Protein AF-A0A4Q7YQS6-F1 (afdb_monomer_lite)

Foldseek 3Di:
DDDDDDDDDDDDPPPPPDPPDDQFKKKKWKDLPPKIKIFIGRQWHQFPDFDWQFKTKHFQTFMQIRNRTDGWIKIATAVVHQGDIWTFRDDRVPPDPGTQFDWGWHRQWDDTNRTTGGDADKTWTQGPDDHVDRGTIIMGIGTPDPDVVVVVVVVVVVVVVVVVVVVVVVVPPDDDDDDDDDDDDDDD

pLDDT: mean 81.26, std 19.62, range [34.5, 98.62]

Organism: NCBI:txid388466

Secondary structure (DSSP, 8-state):
--------------------PPPPEEEEEEESSS-EEEEEEESS---SEEETTTEEEEEEEEEEETTEEEEEEEEEE-GGGT-SEEEESS-TT--STTEEEEEE-S--EES-TTS-EE--EEEEEEE-S--SS-S-EEEEEEPPP--THHHHHHHHHHHHHHHHHHHHHHTT----------------

Structure (mmCIF, N/CA/C/O backbone):
data_AF-A0A4Q7YQS6-F1
#
_entry.id   AF-A0A4Q7YQS6-F1
#
loop_
_atom_site.group_PDB
_atom_site.id
_atom_site.type_symbol
_atom_site.label_atom_id
_atom_site.label_alt_id
_atom_site.label_comp_id
_atom_site.label_asym_id
_atom_site.label_entity_id
_atom_site.label_seq_id
_atom_site.pdbx_PDB_ins_code
_atom_site.Cartn_x
_atom_site.Cartn_y
_atom_site.Cartn_z
_atom_site.occupancy
_atom_site.B_iso_or_equiv
_atom_site.auth_seq_id
_atom_site.auth_comp_id
_atom_site.auth_asym_id
_atom_site.auth_atom_id
_atom_site.pdbx_PDB_model_num
ATOM 1 N N . MET A 1 1 ? -67.157 1.589 48.092 1.00 38.84 1 MET A N 1
ATOM 2 C CA . MET A 1 1 ? -66.702 1.923 46.722 1.00 38.84 1 MET A CA 1
ATOM 3 C C . MET A 1 1 ? -65.201 2.171 46.768 1.00 38.84 1 MET A C 1
ATOM 5 O O . MET A 1 1 ? -64.785 3.095 47.449 1.00 38.84 1 MET A O 1
ATOM 9 N N . LYS A 1 2 ? -64.385 1.288 46.173 1.00 34.50 2 LYS A N 1
ATOM 10 C CA . LYS A 1 2 ? -62.912 1.375 46.203 1.00 34.50 2 LYS A CA 1
ATOM 11 C C . LYS A 1 2 ? -62.399 2.097 44.951 1.00 34.50 2 LYS A C 1
ATOM 13 O O . LYS A 1 2 ? -62.707 1.684 43.837 1.00 34.50 2 LYS A O 1
ATOM 18 N N . LEU A 1 3 ? -61.637 3.163 45.183 1.00 37.66 3 LEU A N 1
ATOM 19 C CA . LEU A 1 3 ? -60.962 4.024 44.212 1.00 37.66 3 LEU A CA 1
ATOM 20 C C . LEU A 1 3 ? -59.754 3.281 43.609 1.00 37.66 3 LEU A C 1
ATOM 22 O O . LEU A 1 3 ? -58.952 2.716 44.352 1.00 37.66 3 LEU A O 1
ATOM 26 N N . ARG A 1 4 ? -59.639 3.237 42.276 1.00 46.22 4 ARG A N 1
ATOM 27 C CA . ARG A 1 4 ? -58.505 2.625 41.562 1.00 46.22 4 ARG A CA 1
ATOM 28 C C . ARG A 1 4 ? -57.483 3.709 41.213 1.00 46.22 4 ARG A C 1
ATOM 30 O O . ARG A 1 4 ? -57.753 4.555 40.369 1.00 46.22 4 ARG A O 1
ATOM 37 N N . THR A 1 5 ? -56.330 3.669 41.873 1.00 44.12 5 THR A N 1
ATOM 38 C CA . THR A 1 5 ? -55.163 4.522 41.604 1.00 44.12 5 THR A CA 1
ATOM 39 C C . THR A 1 5 ? -54.426 4.018 40.361 1.00 44.12 5 THR A C 1
ATOM 41 O O . THR A 1 5 ? -54.007 2.863 40.324 1.00 44.12 5 THR A O 1
ATOM 44 N N . LEU A 1 6 ? -54.276 4.876 39.348 1.00 44.69 6 LEU A N 1
ATOM 45 C CA . LEU A 1 6 ? -53.474 4.630 38.147 1.00 44.69 6 LEU A CA 1
ATOM 46 C C . LEU A 1 6 ? -52.039 5.113 38.410 1.00 44.69 6 LEU A C 1
ATOM 48 O O . LEU A 1 6 ? -51.830 6.282 38.723 1.00 44.69 6 LEU A O 1
ATOM 52 N N . LEU A 1 7 ? -51.063 4.212 38.309 1.00 43.69 7 LEU A N 1
ATOM 53 C CA . LEU A 1 7 ? -49.644 4.497 38.521 1.00 43.69 7 LEU A CA 1
ATOM 54 C C . LEU A 1 7 ? -48.976 4.620 37.144 1.00 43.69 7 LEU A C 1
ATOM 56 O O . LEU A 1 7 ? -48.937 3.653 36.385 1.00 43.69 7 LEU A O 1
ATOM 60 N N . LEU A 1 8 ? -48.517 5.825 36.799 1.00 40.91 8 LEU A N 1
ATOM 61 C CA . LEU A 1 8 ? -47.827 6.109 35.541 1.00 40.91 8 LEU A CA 1
ATOM 62 C C . LEU A 1 8 ? -46.342 5.750 35.707 1.00 40.91 8 LEU A C 1
ATOM 64 O O . LEU A 1 8 ? -45.640 6.376 36.499 1.00 40.91 8 LEU A O 1
ATOM 68 N N . VAL A 1 9 ? -45.870 4.732 34.987 1.00 44.72 9 VAL A N 1
ATOM 69 C CA . VAL A 1 9 ? -44.454 4.340 34.950 1.00 44.72 9 VAL A CA 1
ATOM 70 C C . VAL A 1 9 ? -43.815 4.993 33.728 1.00 44.72 9 VAL A C 1
ATOM 72 O O . VAL A 1 9 ? -44.113 4.625 32.595 1.00 44.72 9 VAL A O 1
ATOM 75 N N . THR A 1 10 ? -42.942 5.974 33.942 1.00 53.34 10 THR A N 1
ATOM 76 C CA . THR A 1 10 ? -42.080 6.533 32.895 1.00 53.34 10 THR A CA 1
ATOM 77 C C . THR A 1 10 ? -40.887 5.604 32.675 1.00 53.34 10 THR A C 1
ATOM 79 O O . THR A 1 10 ? -39.985 5.514 33.505 1.00 53.34 10 THR A O 1
ATOM 82 N N . ALA A 1 11 ? -40.890 4.887 31.550 1.00 49.88 11 ALA A N 1
ATOM 83 C CA . ALA A 1 11 ? -39.766 4.067 31.116 1.00 49.88 11 ALA A CA 1
ATOM 84 C C . ALA A 1 11 ? -38.633 4.967 30.593 1.00 49.88 11 ALA A C 1
ATOM 86 O O . ALA A 1 11 ? -38.793 5.674 29.599 1.00 49.88 11 ALA A O 1
ATOM 87 N N . PHE A 1 12 ? -37.487 4.951 31.274 1.00 52.03 12 PHE A N 1
ATOM 88 C CA . PHE A 1 12 ? -36.267 5.608 30.812 1.00 52.03 12 PHE A CA 1
ATOM 89 C C . PHE A 1 12 ? -35.595 4.682 29.789 1.00 52.03 12 PHE A C 1
ATOM 91 O O . PHE A 1 12 ? -34.955 3.697 30.158 1.00 52.03 12 PHE A O 1
ATOM 98 N N . SER A 1 13 ? -35.810 4.946 28.499 1.00 41.59 13 SER A N 1
ATOM 99 C CA . SER A 1 13 ? -35.192 4.175 27.417 1.00 41.59 13 SER A CA 1
ATOM 100 C C . SER A 1 13 ? -33.695 4.493 27.379 1.00 41.59 13 SER A C 1
ATOM 102 O O . SER A 1 13 ? -33.290 5.579 26.970 1.00 41.59 13 SER A O 1
ATOM 104 N N . CYS A 1 14 ? -32.871 3.569 27.872 1.00 48.75 14 CYS A N 1
ATOM 105 C CA . CYS A 1 14 ? -31.418 3.655 27.787 1.00 48.75 14 CYS A CA 1
ATOM 106 C C . CYS A 1 14 ? -31.004 3.352 26.342 1.00 48.75 14 CYS A C 1
ATOM 108 O O . CYS A 1 14 ? -30.879 2.192 25.954 1.00 48.75 14 CYS A O 1
ATOM 110 N N . SER A 1 15 ? -30.852 4.392 25.524 1.00 48.03 15 SER A N 1
ATOM 111 C CA . SER A 1 15 ? -30.267 4.262 24.192 1.00 48.03 15 SER A CA 1
ATOM 112 C C . SER A 1 15 ? -28.781 3.949 24.345 1.00 48.03 15 SER A C 1
ATOM 114 O O . SER A 1 15 ? -27.974 4.841 24.600 1.00 48.03 15 SER A O 1
ATOM 116 N N . THR A 1 16 ? -28.400 2.681 24.209 1.00 52.53 16 THR A N 1
ATOM 117 C CA . THR A 1 16 ? -26.997 2.305 24.025 1.00 52.53 16 THR A CA 1
ATOM 118 C C . THR A 1 16 ? -26.558 2.827 22.662 1.00 52.53 16 THR A C 1
ATOM 120 O O . THR A 1 16 ? -26.891 2.240 21.632 1.00 52.53 16 THR A O 1
ATOM 123 N N . ALA A 1 17 ? -25.852 3.956 22.638 1.00 54.72 17 ALA A N 1
ATOM 124 C CA . ALA A 1 17 ? -25.160 4.396 21.438 1.00 54.72 17 ALA A CA 1
ATOM 125 C C . ALA A 1 17 ? -24.077 3.355 21.124 1.00 54.72 17 ALA A C 1
ATOM 127 O O . ALA A 1 17 ? -23.088 3.245 21.848 1.00 54.72 17 ALA A O 1
ATOM 128 N N . ALA A 1 18 ? -24.291 2.551 20.082 1.00 49.94 18 ALA A N 1
ATOM 129 C CA . ALA A 1 18 ? -23.231 1.736 19.518 1.00 49.94 18 ALA A CA 1
ATOM 130 C C . ALA A 1 18 ? -22.164 2.696 18.984 1.00 49.94 18 ALA A C 1
ATOM 132 O O . ALA A 1 18 ? -22.412 3.460 18.051 1.00 49.94 18 ALA A O 1
ATOM 133 N N . VAL A 1 19 ? -20.993 2.700 19.612 1.00 53.22 19 VAL A N 1
ATOM 134 C CA . VAL A 1 19 ? -19.818 3.375 19.067 1.00 53.22 19 VAL A CA 1
ATOM 135 C C . VAL A 1 19 ? -19.360 2.575 17.851 1.00 53.22 19 VAL A C 1
ATOM 137 O O . VAL A 1 19 ? -18.675 1.565 17.975 1.00 53.22 19 VAL A O 1
ATOM 140 N N . SER A 1 20 ? -19.807 2.984 16.664 1.00 44.31 20 SER A N 1
ATOM 141 C CA . SER A 1 20 ? -19.223 2.516 15.410 1.00 44.31 20 SER A CA 1
ATOM 142 C C . SER A 1 20 ? -17.832 3.128 15.310 1.00 44.31 20 SER A C 1
ATOM 144 O O . SER A 1 20 ? -17.699 4.310 14.998 1.00 44.31 20 SER A O 1
ATOM 146 N N . PHE A 1 21 ? -16.792 2.355 15.612 1.00 57.28 21 PHE A N 1
ATOM 147 C CA . PHE A 1 21 ? -15.441 2.761 15.250 1.00 57.28 21 PHE A CA 1
ATOM 148 C C . PHE A 1 21 ? -15.340 2.668 13.727 1.00 57.28 21 PHE A C 1
ATOM 150 O O . PHE A 1 21 ? -15.593 1.610 13.154 1.00 57.28 21 PHE A O 1
ATOM 157 N N . ALA A 1 22 ? -15.035 3.783 13.063 1.00 62.44 22 ALA A N 1
ATOM 158 C CA . ALA A 1 22 ? -14.575 3.723 11.682 1.00 62.44 22 ALA A CA 1
ATOM 159 C C . ALA A 1 22 ? -13.335 2.815 11.629 1.00 62.44 22 ALA A C 1
ATOM 161 O O . ALA A 1 22 ? -12.541 2.822 12.575 1.00 62.44 22 ALA A O 1
ATOM 162 N N . SER A 1 23 ? -13.181 2.024 10.560 1.00 68.44 23 SER A N 1
ATOM 163 C CA . SER A 1 23 ? -11.955 1.240 10.377 1.00 68.44 23 SER A CA 1
ATOM 164 C C . SER A 1 23 ? -10.758 2.197 10.424 1.00 68.44 23 SER A C 1
ATOM 166 O O . SER A 1 23 ? -10.850 3.273 9.821 1.00 68.44 23 SER A O 1
ATOM 168 N N . PRO A 1 24 ? -9.667 1.860 11.138 1.00 85.75 24 PRO A N 1
ATOM 169 C CA . PRO A 1 24 ? -8.475 2.695 11.128 1.00 85.75 24 PRO A CA 1
ATOM 170 C C . PRO A 1 24 ? -8.008 2.911 9.685 1.00 85.75 24 PRO A C 1
ATOM 172 O O . PRO A 1 24 ? -8.222 2.057 8.828 1.00 85.75 24 PRO A O 1
ATOM 175 N N . ILE A 1 25 ? -7.447 4.084 9.400 1.00 93.25 25 ILE A N 1
ATOM 176 C CA . ILE A 1 25 ? -6.961 4.455 8.067 1.00 93.25 25 ILE A CA 1
ATOM 177 C C . ILE A 1 25 ? -5.448 4.341 8.096 1.00 93.25 25 ILE A C 1
ATOM 179 O O . ILE A 1 25 ? -4.821 5.172 8.734 1.00 93.25 25 ILE A O 1
ATOM 183 N N . ASP A 1 26 ? -4.860 3.370 7.414 1.00 96.44 26 ASP A N 1
ATOM 184 C CA . ASP A 1 26 ? -3.410 3.250 7.316 1.00 96.44 26 ASP A CA 1
ATOM 185 C C . ASP A 1 26 ? -2.851 4.199 6.247 1.00 96.44 26 ASP A C 1
ATOM 187 O O . ASP A 1 26 ? -3.483 4.474 5.222 1.00 96.44 26 ASP A O 1
ATOM 191 N N . ASN A 1 27 ? -1.652 4.718 6.502 1.00 97.44 27 ASN A N 1
ATOM 192 C CA . ASN A 1 27 ? -0.922 5.626 5.627 1.00 97.44 27 ASN A CA 1
ATOM 193 C C . ASN A 1 27 ? 0.221 4.885 4.944 1.00 97.44 27 ASN A C 1
ATOM 195 O O . ASN A 1 27 ? 1.012 4.210 5.605 1.00 97.44 27 ASN A O 1
ATOM 199 N N . PHE A 1 28 ? 0.324 5.080 3.636 1.00 98.56 28 PHE A N 1
ATOM 200 C CA . PHE A 1 28 ? 1.307 4.468 2.760 1.00 98.56 28 PHE A CA 1
ATOM 201 C C . PHE A 1 28 ? 2.237 5.554 2.241 1.00 98.56 28 PHE A C 1
ATOM 203 O O . PHE A 1 28 ? 1.787 6.585 1.735 1.00 98.56 28 PHE A O 1
ATOM 210 N N . LYS A 1 29 ? 3.540 5.314 2.343 1.00 98.38 29 LYS A N 1
ATOM 211 C CA . LYS A 1 29 ? 4.570 6.205 1.817 1.00 98.38 29 LYS A CA 1
ATOM 212 C C . LYS A 1 29 ? 5.613 5.397 1.071 1.00 98.38 29 LYS A C 1
ATOM 214 O O . LYS A 1 29 ? 6.359 4.641 1.685 1.00 98.38 29 LYS A O 1
ATOM 219 N N . LEU A 1 30 ? 5.692 5.590 -0.238 1.00 98.44 30 LEU A N 1
ATOM 220 C CA . LEU A 1 30 ? 6.779 5.073 -1.054 1.00 98.44 30 LEU A CA 1
ATOM 221 C C . LEU A 1 30 ? 7.829 6.158 -1.272 1.00 98.44 30 LEU A C 1
ATOM 223 O O . LEU A 1 30 ? 7.494 7.302 -1.583 1.00 98.44 30 LEU A O 1
ATOM 227 N N . THR A 1 31 ? 9.104 5.797 -1.150 1.00 97.94 31 THR A N 1
ATOM 228 C CA . THR A 1 31 ? 10.211 6.661 -1.570 1.00 97.94 31 THR A CA 1
ATOM 229 C C . THR A 1 31 ? 11.375 5.883 -2.182 1.00 97.94 31 THR A C 1
ATOM 231 O O . THR A 1 31 ? 11.708 4.793 -1.721 1.00 97.94 31 THR A O 1
ATOM 234 N N . ASP A 1 32 ? 12.000 6.460 -3.207 1.00 97.00 32 ASP A N 1
ATOM 235 C CA . ASP A 1 32 ? 13.265 5.999 -3.806 1.00 97.00 32 ASP A CA 1
ATOM 236 C C . ASP A 1 32 ? 14.451 6.917 -3.421 1.00 97.00 32 ASP A C 1
ATOM 238 O O . ASP A 1 32 ? 15.533 6.856 -4.004 1.00 97.00 32 ASP A O 1
ATOM 242 N N . GLY A 1 33 ? 14.241 7.812 -2.446 1.00 94.88 33 GLY A N 1
ATOM 243 C CA . GLY A 1 33 ? 15.186 8.850 -2.026 1.00 94.88 33 GLY A CA 1
ATOM 244 C C . GLY A 1 33 ? 15.038 10.189 -2.757 1.00 94.88 33 GLY A C 1
ATOM 245 O O . GLY A 1 33 ? 15.472 11.206 -2.218 1.00 94.88 33 GLY A O 1
ATOM 246 N N . THR A 1 34 ? 14.398 10.221 -3.930 1.00 96.31 34 THR A N 1
ATOM 247 C CA . THR A 1 34 ? 14.118 11.457 -4.690 1.00 96.31 34 THR A CA 1
ATOM 248 C C . THR A 1 34 ? 12.622 11.724 -4.782 1.00 96.31 34 THR A C 1
ATOM 250 O O . THR A 1 34 ? 12.160 12.825 -4.492 1.00 96.31 34 THR A O 1
ATOM 253 N N . ASN A 1 35 ? 11.869 10.704 -5.172 1.00 97.38 35 ASN A N 1
ATOM 254 C CA . ASN A 1 35 ? 10.432 10.718 -5.329 1.00 97.38 35 ASN A CA 1
ATOM 255 C C . ASN A 1 35 ? 9.755 10.276 -4.034 1.00 97.38 35 ASN A C 1
ATOM 257 O O . ASN A 1 35 ? 10.263 9.429 -3.285 1.00 97.38 35 ASN A O 1
ATOM 261 N N . VAL A 1 36 ? 8.584 10.848 -3.784 1.00 98.00 36 VAL A N 1
ATOM 262 C CA . VAL A 1 36 ? 7.710 10.505 -2.669 1.00 98.00 36 VAL A CA 1
ATOM 263 C C . VAL A 1 36 ? 6.298 10.335 -3.210 1.00 98.00 36 VAL A C 1
ATOM 265 O O . VAL A 1 36 ? 5.746 11.251 -3.817 1.00 98.00 36 VAL A O 1
ATOM 268 N N . ILE A 1 37 ? 5.727 9.156 -2.985 1.00 98.31 37 ILE A N 1
ATOM 269 C CA . ILE A 1 37 ? 4.350 8.824 -3.350 1.00 98.31 37 ILE A CA 1
ATOM 270 C C . ILE A 1 37 ? 3.609 8.475 -2.064 1.00 98.31 37 ILE A C 1
ATOM 272 O O . ILE A 1 37 ? 4.068 7.616 -1.309 1.00 98.31 37 ILE A O 1
ATOM 276 N N . THR A 1 38 ? 2.485 9.133 -1.792 1.00 98.44 38 THR A N 1
ATOM 277 C CA . THR A 1 38 ? 1.702 8.883 -0.573 1.00 98.44 38 THR A CA 1
ATOM 278 C C . THR A 1 38 ? 0.224 8.697 -0.857 1.00 98.44 38 THR A C 1
ATOM 280 O O . THR A 1 38 ? -0.329 9.314 -1.762 1.00 98.44 38 THR A O 1
ATOM 283 N N . PHE A 1 39 ? -0.417 7.836 -0.075 1.00 98.25 39 PHE A N 1
ATOM 284 C CA . PHE A 1 39 ? -1.863 7.637 -0.079 1.00 98.25 39 PHE A CA 1
ATOM 285 C C . PHE A 1 39 ? -2.303 7.018 1.251 1.00 98.25 39 PHE A C 1
ATOM 287 O O . PHE A 1 39 ? -1.473 6.571 2.046 1.00 98.25 39 PHE A O 1
ATOM 294 N N . SER A 1 40 ? -3.610 6.966 1.488 1.00 97.62 40 SER A N 1
ATOM 295 C CA . SER A 1 40 ? -4.174 6.348 2.688 1.00 97.62 40 SER A CA 1
ATOM 296 C C . SER A 1 40 ? -5.354 5.454 2.325 1.00 97.62 40 SER A C 1
ATOM 298 O O . SER A 1 40 ? -6.150 5.794 1.450 1.00 97.62 40 SER A O 1
ATOM 300 N N . LEU A 1 41 ? -5.483 4.319 3.008 1.00 97.19 41 LEU A N 1
ATOM 301 C CA . LEU A 1 41 ? -6.569 3.355 2.814 1.00 97.19 41 LEU A CA 1
ATOM 302 C C . LEU A 1 41 ? -7.089 2.866 4.169 1.00 97.19 41 LEU A C 1
ATOM 304 O O . LEU A 1 41 ? -6.342 2.876 5.144 1.00 97.19 41 LEU A O 1
ATOM 308 N N . PRO A 1 42 ? -8.345 2.399 4.266 1.00 95.88 42 PRO A N 1
ATOM 309 C CA . PRO A 1 42 ? -8.784 1.648 5.438 1.00 95.88 42 PRO A CA 1
ATOM 310 C C . PRO A 1 42 ? -7.852 0.455 5.690 1.00 95.88 42 PRO A C 1
ATOM 312 O O . PRO A 1 42 ? -7.448 -0.208 4.743 1.00 95.88 42 PRO A O 1
ATOM 315 N N . SER A 1 43 ? -7.556 0.149 6.951 1.00 94.69 43 SER A N 1
ATOM 316 C CA . SER A 1 43 ? -6.669 -0.948 7.366 1.00 94.69 43 SER A CA 1
ATOM 317 C C . SER A 1 43 ? -7.140 -2.324 6.888 1.00 94.69 43 SER A C 1
ATOM 319 O O . SER A 1 43 ? -6.337 -3.226 6.654 1.00 94.69 43 SER A O 1
ATOM 321 N N . SER A 1 44 ? -8.459 -2.471 6.748 1.00 95.19 44 SER A N 1
ATOM 322 C CA . SER A 1 44 ? -9.127 -3.641 6.188 1.00 95.19 44 SER A CA 1
ATOM 323 C C . SER A 1 44 ? -10.152 -3.172 5.150 1.00 95.19 44 SER A C 1
ATOM 325 O O . SER A 1 44 ? -11.336 -3.028 5.473 1.00 95.19 44 SER A O 1
ATOM 327 N N . PRO A 1 45 ? -9.709 -2.808 3.934 1.00 96.00 45 PRO A N 1
ATOM 328 C CA . PRO A 1 45 ? -10.591 -2.232 2.933 1.00 96.00 45 PRO A CA 1
ATOM 329 C C . PRO A 1 45 ? -11.554 -3.287 2.380 1.00 96.00 45 PRO A C 1
ATOM 331 O O . PRO A 1 45 ? -11.288 -4.485 2.420 1.00 96.00 45 PRO A O 1
ATOM 334 N N . THR A 1 46 ? -12.678 -2.830 1.829 1.00 96.56 46 THR A N 1
ATOM 335 C CA . THR A 1 46 ? -13.473 -3.638 0.898 1.00 96.56 46 THR A CA 1
ATOM 336 C C . THR A 1 46 ? -12.951 -3.343 -0.507 1.00 96.56 46 THR A C 1
ATOM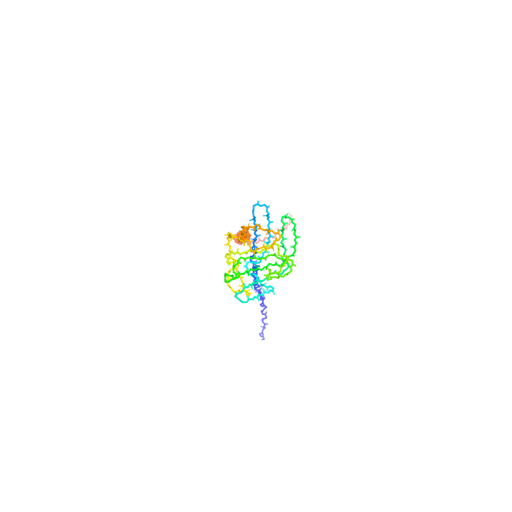 338 O O . THR A 1 46 ? -13.094 -2.198 -0.938 1.00 96.56 46 THR A O 1
ATOM 341 N N . PRO A 1 47 ? -12.313 -4.306 -1.194 1.00 97.56 47 PRO A N 1
ATOM 342 C CA . PRO A 1 47 ? -11.796 -4.082 -2.538 1.00 97.56 47 PRO A CA 1
ATOM 343 C C . PRO A 1 47 ? -12.905 -3.797 -3.547 1.00 97.56 47 PRO A C 1
ATOM 345 O O . PRO A 1 47 ? -14.003 -4.348 -3.445 1.00 97.56 47 PRO A O 1
ATOM 348 N N . ASP A 1 48 ? -12.589 -3.003 -4.568 1.00 96.69 48 ASP A N 1
ATOM 349 C CA . ASP A 1 48 ? -13.474 -2.815 -5.721 1.00 96.69 48 ASP A CA 1
ATOM 350 C C . ASP A 1 48 ? -13.433 -4.029 -6.657 1.00 96.69 48 ASP A C 1
ATOM 352 O O . ASP A 1 48 ? -14.426 -4.372 -7.303 1.00 96.69 48 ASP A O 1
ATOM 356 N N . GLN A 1 49 ? -12.268 -4.677 -6.737 1.00 95.50 49 GLN A N 1
ATOM 357 C CA . GLN A 1 49 ? -12.043 -5.904 -7.492 1.00 95.50 49 GLN A CA 1
ATOM 358 C C . GLN A 1 49 ? -11.105 -6.825 -6.713 1.00 95.50 49 GLN A C 1
ATOM 360 O O . GLN A 1 49 ? -10.174 -6.367 -6.052 1.00 95.50 49 GLN A O 1
ATOM 365 N N . ASN A 1 50 ? -11.318 -8.131 -6.828 1.00 96.31 50 ASN A N 1
ATOM 366 C CA . ASN A 1 50 ? -10.416 -9.138 -6.290 1.00 96.31 50 ASN A CA 1
ATOM 367 C C . ASN A 1 50 ? -10.386 -10.368 -7.199 1.00 96.31 50 ASN A C 1
ATOM 369 O O . ASN A 1 50 ? -11.386 -10.722 -7.827 1.00 96.31 50 ASN A O 1
ATOM 373 N N . VAL A 1 51 ? -9.229 -11.017 -7.254 1.00 95.81 51 VAL A N 1
ATOM 374 C CA . VAL A 1 51 ? -9.015 -12.297 -7.924 1.00 95.81 51 VAL A CA 1
ATOM 375 C C . VAL A 1 51 ? -8.332 -13.214 -6.923 1.00 95.81 51 VAL A C 1
ATOM 377 O O . VAL A 1 51 ? -7.202 -12.948 -6.512 1.00 95.81 51 VAL A O 1
ATOM 380 N N . ASP A 1 52 ? -9.032 -14.277 -6.533 1.00 95.69 52 ASP A N 1
ATOM 381 C CA . ASP A 1 52 ? -8.570 -15.211 -5.507 1.00 95.69 52 ASP A CA 1
ATOM 382 C C . ASP A 1 52 ? -7.162 -15.730 -5.811 1.00 95.69 52 ASP A C 1
ATOM 384 O O . ASP A 1 52 ? -6.856 -16.123 -6.942 1.00 95.69 52 ASP A O 1
ATOM 388 N N . LEU A 1 53 ? -6.316 -15.744 -4.778 1.00 94.62 53 LEU A N 1
ATOM 389 C CA . LEU A 1 53 ? -4.908 -16.151 -4.844 1.00 94.62 53 LEU A CA 1
ATOM 390 C C . LEU A 1 53 ? -4.029 -15.291 -5.764 1.00 94.62 53 LEU A C 1
ATOM 392 O O . LEU A 1 53 ? -2.872 -15.654 -5.988 1.00 94.62 53 LEU A O 1
ATOM 396 N N . PHE A 1 54 ? -4.527 -14.166 -6.282 1.00 95.56 54 PHE A N 1
ATOM 397 C CA . PHE A 1 54 ? -3.779 -13.315 -7.202 1.00 95.56 54 PHE A CA 1
ATOM 398 C C . PHE A 1 54 ? -3.590 -11.892 -6.688 1.00 95.56 54 PHE A C 1
ATOM 400 O O . PHE A 1 54 ? -2.458 -11.498 -6.394 1.00 95.56 54 PHE A O 1
ATOM 407 N N . LEU A 1 55 ? -4.669 -11.116 -6.604 1.00 96.44 55 LEU A N 1
ATOM 408 C CA . LEU A 1 55 ? -4.609 -9.704 -6.240 1.00 96.44 55 LEU A CA 1
ATOM 409 C C . LEU A 1 55 ? -5.954 -9.182 -5.743 1.00 96.44 55 LEU A C 1
ATOM 411 O O . LEU A 1 55 ? -7.006 -9.770 -6.003 1.00 96.44 55 LEU A O 1
ATOM 415 N N . PHE A 1 56 ? -5.919 -8.011 -5.119 1.00 97.94 56 PHE A N 1
ATOM 416 C CA . PHE A 1 56 ? -7.083 -7.137 -5.009 1.00 97.94 56 PHE A CA 1
ATOM 417 C C . PHE A 1 56 ? -6.731 -5.716 -5.441 1.00 97.94 56 PHE A C 1
ATOM 419 O O . PHE A 1 56 ? -5.561 -5.324 -5.404 1.00 97.94 56 PHE A O 1
ATOM 426 N N . THR A 1 57 ? -7.748 -4.948 -5.823 1.00 97.31 57 THR A N 1
ATOM 427 C CA . THR A 1 57 ? -7.603 -3.599 -6.371 1.00 97.31 57 THR A CA 1
ATOM 428 C C . THR A 1 57 ? -8.531 -2.615 -5.672 1.00 97.31 57 THR A C 1
ATOM 430 O O . THR A 1 57 ? -9.706 -2.901 -5.422 1.00 97.31 57 THR A O 1
ATOM 433 N N . MET A 1 58 ? -7.983 -1.433 -5.404 1.00 97.38 58 MET A N 1
ATOM 434 C CA . MET A 1 58 ? -8.704 -0.233 -5.001 1.00 97.38 58 MET A CA 1
ATOM 435 C C . MET A 1 58 ? -8.728 0.747 -6.176 1.00 97.38 58 MET A C 1
ATOM 437 O O . MET A 1 58 ? -7.680 1.086 -6.734 1.00 97.38 58 MET A O 1
ATOM 441 N N . ASN A 1 59 ? -9.910 1.222 -6.543 1.00 95.69 59 ASN A N 1
ATOM 442 C CA . ASN A 1 59 ? -10.125 2.147 -7.644 1.00 95.69 59 ASN A CA 1
ATOM 443 C C . ASN A 1 59 ? -10.205 3.583 -7.128 1.00 95.69 59 ASN A C 1
ATOM 445 O O . ASN A 1 59 ? -10.686 3.841 -6.026 1.00 95.69 59 ASN A O 1
ATOM 449 N N . ASN A 1 60 ? -9.815 4.537 -7.978 1.00 94.94 60 ASN A N 1
ATOM 450 C CA . ASN A 1 60 ? -9.976 5.968 -7.712 1.00 94.94 60 ASN A CA 1
ATOM 451 C C . ASN A 1 60 ? -9.395 6.388 -6.342 1.00 94.94 60 ASN A C 1
ATOM 453 O O . ASN A 1 60 ? -9.989 7.188 -5.614 1.00 94.94 60 ASN A O 1
ATOM 457 N N . VAL A 1 61 ? -8.241 5.820 -5.985 1.00 97.06 61 VAL A N 1
ATOM 458 C CA . VAL A 1 61 ? -7.511 6.176 -4.769 1.00 97.06 61 VAL A CA 1
ATOM 459 C C . VAL A 1 61 ? -6.794 7.491 -5.017 1.00 97.06 61 VAL A C 1
ATOM 461 O O . VAL A 1 61 ? -6.048 7.602 -5.987 1.00 97.06 61 VAL A O 1
ATOM 464 N N . ALA A 1 62 ? -6.999 8.467 -4.134 1.00 97.62 62 ALA A N 1
ATOM 465 C CA . ALA A 1 62 ? -6.241 9.708 -4.157 1.00 97.62 62 ALA A CA 1
ATOM 466 C C . ALA A 1 62 ? -4.791 9.423 -3.742 1.00 97.62 62 ALA A C 1
ATOM 468 O O . ALA A 1 62 ? -4.520 9.093 -2.584 1.00 97.62 62 ALA A O 1
ATOM 469 N N . VAL A 1 63 ? -3.874 9.543 -4.695 1.00 98.00 63 VAL A N 1
ATOM 470 C CA . VAL A 1 63 ? -2.435 9.392 -4.497 1.00 98.00 63 VAL A CA 1
ATOM 471 C C . VAL A 1 63 ? -1.771 10.730 -4.761 1.00 98.00 63 VAL A C 1
ATOM 473 O O . VAL A 1 63 ? -1.977 11.352 -5.800 1.00 98.00 63 VAL A O 1
ATOM 476 N N . ASP A 1 64 ? -0.944 11.159 -3.823 1.00 98.19 64 ASP A N 1
ATOM 477 C CA . ASP A 1 64 ? -0.061 12.298 -3.993 1.00 98.19 64 ASP A CA 1
ATOM 478 C C . ASP A 1 64 ? 1.281 11.816 -4.544 1.00 98.19 64 ASP A C 1
ATOM 480 O O . ASP A 1 64 ? 1.971 11.017 -3.907 1.00 98.19 64 ASP A O 1
ATOM 484 N N . VAL A 1 65 ? 1.636 12.288 -5.739 1.00 97.19 65 VAL A N 1
ATOM 485 C CA . VAL A 1 65 ? 2.929 12.035 -6.377 1.00 97.19 65 VAL A CA 1
ATOM 486 C C . VAL A 1 65 ? 3.724 13.334 -6.339 1.00 97.19 65 VAL A C 1
ATOM 488 O O . VAL A 1 65 ? 3.419 14.283 -7.062 1.00 97.19 65 VAL A O 1
ATOM 491 N N . ASN A 1 66 ? 4.755 13.390 -5.496 1.00 96.88 66 ASN A N 1
ATOM 492 C CA . ASN A 1 66 ? 5.623 14.562 -5.337 1.00 96.88 66 ASN A CA 1
ATOM 493 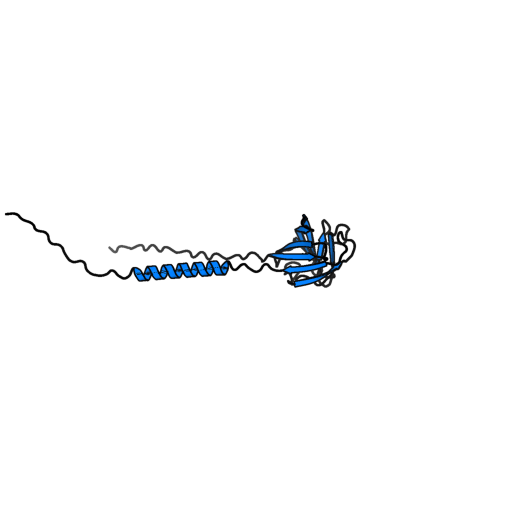C C . ASN A 1 66 ? 4.851 15.877 -5.071 1.00 96.88 66 ASN A C 1
ATOM 495 O O . ASN A 1 66 ? 5.215 16.932 -5.595 1.00 96.88 66 ASN A O 1
ATOM 499 N N . GLY A 1 67 ? 3.782 15.833 -4.273 1.00 96.25 67 GLY A N 1
ATOM 500 C CA . GLY A 1 67 ? 2.936 16.985 -3.943 1.00 96.25 67 GLY A CA 1
ATOM 501 C C . GLY A 1 67 ? 1.804 17.259 -4.938 1.00 96.25 67 GLY A C 1
ATOM 502 O O . GLY A 1 67 ? 1.135 18.287 -4.819 1.00 96.25 67 GLY A O 1
ATOM 503 N N . THR A 1 68 ? 1.616 16.397 -5.943 1.00 96.81 68 THR A N 1
ATOM 504 C CA . THR A 1 68 ? 0.538 16.515 -6.934 1.00 96.81 68 THR A CA 1
ATOM 505 C C . THR A 1 68 ? -0.482 15.393 -6.724 1.00 96.81 68 THR A C 1
ATOM 507 O O . THR A 1 68 ? -0.169 14.239 -7.025 1.00 96.81 68 THR A O 1
ATOM 510 N N . PRO A 1 69 ? -1.687 15.693 -6.204 1.00 96.25 69 PRO A N 1
ATOM 511 C CA . PRO A 1 69 ? -2.713 14.687 -5.971 1.00 96.25 69 PRO A CA 1
ATOM 512 C C . PRO A 1 69 ? -3.455 14.329 -7.263 1.00 96.25 69 PRO A C 1
ATOM 514 O O . PRO A 1 69 ? -3.989 15.202 -7.950 1.00 96.25 69 PRO A O 1
ATOM 517 N N . GLU A 1 70 ? -3.556 13.036 -7.547 1.00 95.56 70 GLU A N 1
ATOM 518 C CA . GLU A 1 70 ? -4.318 12.460 -8.658 1.00 95.56 70 GLU A CA 1
ATOM 519 C C . GLU A 1 70 ? -4.985 11.145 -8.224 1.00 95.56 70 GLU A C 1
ATOM 521 O O . GLU A 1 70 ? -4.643 10.568 -7.193 1.00 95.56 70 GLU A O 1
ATOM 526 N N . ASN A 1 71 ? -5.966 10.667 -8.995 1.00 95.12 71 ASN A N 1
ATOM 527 C CA . ASN A 1 71 ? -6.664 9.420 -8.688 1.00 95.12 71 ASN A CA 1
ATOM 528 C C . ASN A 1 71 ? -6.124 8.265 -9.532 1.00 95.12 71 ASN A C 1
ATOM 530 O O . ASN A 1 71 ? -6.071 8.368 -10.758 1.00 95.12 71 ASN A O 1
ATOM 534 N N . TYR A 1 72 ? -5.816 7.144 -8.882 1.00 95.56 72 TYR A N 1
ATOM 535 C CA . TYR A 1 72 ? -5.256 5.958 -9.531 1.00 95.56 72 TYR A CA 1
ATOM 536 C C . TYR A 1 72 ? -5.954 4.668 -9.108 1.00 95.56 72 TYR A C 1
ATOM 538 O O . TYR A 1 72 ? -6.716 4.623 -8.139 1.00 95.56 72 TYR A O 1
ATOM 546 N N . PHE A 1 73 ? -5.658 3.607 -9.849 1.00 95.31 73 PHE A N 1
ATOM 547 C CA . PHE A 1 73 ? -5.873 2.232 -9.426 1.00 95.31 73 PHE A CA 1
ATOM 548 C C . PHE A 1 73 ? -4.653 1.765 -8.636 1.00 95.31 73 PHE A C 1
ATOM 550 O O . PHE A 1 73 ? -3.519 2.013 -9.057 1.00 95.31 73 PHE A O 1
ATOM 557 N N . ILE A 1 74 ? -4.883 1.084 -7.515 1.00 97.19 74 ILE A N 1
ATOM 558 C CA . ILE A 1 74 ? -3.826 0.450 -6.725 1.00 97.19 74 ILE A CA 1
ATOM 559 C C . ILE A 1 74 ? -4.156 -1.025 -6.560 1.00 97.19 74 ILE A C 1
ATOM 561 O O . ILE A 1 74 ? -5.200 -1.358 -6.001 1.00 97.19 74 ILE A O 1
ATOM 565 N N . SER A 1 75 ? -3.250 -1.890 -7.002 1.00 97.12 75 SER A N 1
ATOM 566 C CA . SER A 1 75 ? -3.375 -3.341 -6.853 1.00 97.12 75 SER A CA 1
ATOM 567 C C . SER A 1 75 ? -2.306 -3.887 -5.922 1.00 97.12 75 SER A C 1
ATOM 569 O O . SER A 1 75 ? -1.146 -3.488 -6.009 1.00 97.12 75 SER A O 1
ATOM 571 N N . PHE A 1 76 ? -2.694 -4.820 -5.057 1.00 98.06 76 PHE A N 1
ATOM 572 C CA . PHE A 1 76 ? -1.809 -5.505 -4.117 1.00 98.06 76 PHE A CA 1
ATOM 573 C C . PHE A 1 76 ? -1.791 -6.995 -4.438 1.00 98.06 76 PHE A C 1
ATOM 575 O O . PHE A 1 76 ? -2.841 -7.643 -4.462 1.00 98.06 76 PHE A O 1
ATOM 582 N N . PHE A 1 77 ? -0.603 -7.548 -4.664 1.00 97.44 77 PHE A N 1
ATOM 583 C CA . PHE A 1 77 ? -0.451 -8.921 -5.142 1.00 97.44 77 PHE A CA 1
ATOM 584 C C . PHE A 1 77 ? -0.152 -9.887 -3.996 1.00 97.44 77 PHE A C 1
ATOM 586 O O . PHE A 1 77 ? 0.427 -9.518 -2.969 1.00 97.44 77 PHE A O 1
ATOM 593 N N . THR A 1 78 ? -0.556 -11.141 -4.170 1.00 97.88 78 THR A N 1
ATOM 594 C CA . THR A 1 78 ? -0.167 -12.234 -3.273 1.00 97.88 78 THR A CA 1
ATOM 595 C C . THR A 1 78 ? 1.305 -12.597 -3.449 1.00 97.88 78 THR A C 1
ATOM 597 O O . THR A 1 78 ? 1.906 -12.336 -4.492 1.00 97.88 78 THR A O 1
ATOM 600 N N . GLU A 1 79 ? 1.896 -13.261 -2.454 1.00 96.75 79 GLU A N 1
ATOM 601 C CA . GLU A 1 79 ? 3.293 -13.720 -2.525 1.00 96.75 79 GLU A CA 1
ATOM 602 C C . GLU A 1 79 ? 3.553 -14.647 -3.728 1.00 96.75 79 GLU A C 1
ATOM 604 O O . GLU A 1 79 ? 4.592 -14.547 -4.380 1.00 96.75 79 GLU A O 1
ATOM 609 N N . SER A 1 80 ? 2.585 -15.497 -4.097 1.00 95.69 80 SER A N 1
ATOM 610 C CA . SER A 1 80 ? 2.687 -16.369 -5.279 1.00 95.69 80 SER A CA 1
ATOM 611 C C . SER A 1 80 ? 2.731 -15.609 -6.607 1.00 95.69 80 SER A C 1
ATOM 613 O O . SER A 1 80 ? 3.069 -16.199 -7.631 1.00 95.69 80 SER A O 1
ATOM 615 N N . ASN A 1 81 ? 2.403 -14.317 -6.593 1.00 94.62 81 ASN A N 1
ATOM 616 C CA . ASN A 1 81 ? 2.399 -13.429 -7.750 1.00 94.62 81 ASN A CA 1
ATOM 617 C C . ASN A 1 81 ? 3.341 -12.245 -7.530 1.00 94.62 81 ASN A C 1
ATOM 619 O O . ASN A 1 81 ? 2.989 -11.102 -7.800 1.00 94.62 81 ASN A O 1
ATOM 623 N N . PHE A 1 82 ? 4.545 -12.542 -7.035 1.00 94.88 82 PHE A N 1
ATOM 624 C CA . PHE A 1 82 ? 5.629 -11.588 -6.770 1.00 94.88 82 PHE A CA 1
ATOM 625 C C . PHE A 1 82 ? 5.386 -10.593 -5.627 1.00 94.88 82 PHE A C 1
ATOM 627 O O . PHE A 1 82 ? 6.291 -9.810 -5.342 1.00 94.88 82 PHE A O 1
ATOM 634 N N . GLY A 1 83 ? 4.224 -10.632 -4.965 1.00 97.19 83 GLY A N 1
ATOM 635 C CA . GLY A 1 83 ? 3.852 -9.713 -3.890 1.00 97.19 83 GLY A CA 1
ATOM 636 C C . GLY A 1 83 ? 3.942 -8.238 -4.292 1.00 97.19 83 GLY A C 1
ATOM 637 O O . GLY A 1 83 ? 3.838 -7.880 -5.464 1.00 97.19 83 GLY A O 1
ATOM 638 N N . GLY A 1 84 ? 4.134 -7.360 -3.308 1.00 97.38 84 GLY A N 1
ATOM 639 C CA . GLY A 1 84 ? 4.249 -5.926 -3.551 1.00 97.38 84 GLY A CA 1
ATOM 640 C C . GLY A 1 84 ? 2.949 -5.286 -4.047 1.00 97.38 84 GLY A C 1
ATOM 641 O O . GLY A 1 84 ? 1.848 -5.666 -3.630 1.00 97.38 84 GLY A O 1
ATOM 642 N N . LEU A 1 85 ? 3.084 -4.253 -4.881 1.00 97.31 85 LEU A N 1
ATOM 643 C CA . LEU A 1 85 ? 1.957 -3.460 -5.365 1.00 97.31 85 LEU A CA 1
ATOM 644 C C . LEU A 1 85 ? 2.230 -2.800 -6.716 1.00 97.31 85 LEU A C 1
ATOM 646 O O . LEU A 1 85 ? 3.373 -2.628 -7.144 1.00 97.31 85 LEU A O 1
ATOM 650 N N . CYS A 1 86 ? 1.158 -2.337 -7.340 1.00 95.56 86 CYS A N 1
ATOM 651 C CA . CYS A 1 86 ? 1.223 -1.485 -8.512 1.00 95.56 86 CYS A CA 1
ATOM 652 C C . CYS A 1 86 ? 0.264 -0.294 -8.398 1.00 95.56 86 CYS A C 1
ATOM 654 O O . CYS A 1 86 ? -0.819 -0.426 -7.830 1.00 95.56 86 CYS A O 1
ATOM 656 N N . ILE A 1 87 ? 0.665 0.849 -8.966 1.00 95.75 87 ILE A N 1
ATOM 657 C CA . ILE A 1 87 ? -0.157 2.054 -9.133 1.00 95.75 87 ILE A CA 1
ATOM 658 C C . ILE A 1 87 ? -0.210 2.415 -10.617 1.00 95.75 87 ILE A C 1
ATOM 660 O O . ILE A 1 87 ? 0.828 2.533 -11.273 1.00 95.75 87 ILE A O 1
ATOM 664 N N . THR A 1 88 ? -1.410 2.627 -11.148 1.00 94.25 88 THR A N 1
ATOM 665 C CA . THR A 1 88 ? -1.643 2.820 -12.587 1.00 94.25 88 THR A CA 1
ATOM 666 C C . THR A 1 88 ? -2.846 3.719 -12.860 1.00 94.25 88 THR A C 1
ATOM 668 O O . THR A 1 88 ? -3.758 3.844 -12.042 1.00 94.25 88 THR A O 1
ATOM 671 N N . THR A 1 89 ? -2.853 4.363 -14.027 1.00 89.19 89 THR A N 1
ATOM 672 C CA . THR A 1 89 ? -3.977 5.188 -14.515 1.00 89.19 89 THR A CA 1
ATOM 673 C C . THR A 1 89 ? -5.045 4.382 -15.254 1.00 89.19 89 THR A C 1
ATOM 675 O O . THR A 1 89 ? -6.106 4.921 -15.565 1.00 89.19 89 THR A O 1
ATOM 678 N N . GLY A 1 90 ? -4.775 3.109 -15.558 1.00 80.25 90 GLY A N 1
ATOM 679 C CA . GLY A 1 90 ? -5.614 2.297 -16.435 1.00 80.25 90 GLY A CA 1
ATOM 680 C C . GLY A 1 90 ? -5.755 0.858 -15.961 1.00 80.25 90 GLY A C 1
ATOM 681 O O . GLY A 1 90 ? -6.606 0.561 -15.131 1.00 80.25 90 GLY A O 1
ATOM 682 N N . ASP A 1 91 ? -4.963 -0.041 -16.542 1.00 83.00 91 ASP A N 1
ATOM 683 C CA . ASP A 1 91 ? -5.066 -1.487 -16.325 1.00 83.00 91 ASP A CA 1
ATOM 684 C C . ASP A 1 91 ? -4.649 -1.890 -14.897 1.00 83.00 91 ASP A C 1
ATOM 686 O O . ASP A 1 91 ? -3.458 -1.822 -14.588 1.00 83.00 91 ASP A O 1
ATOM 690 N N . PRO A 1 92 ? -5.574 -2.383 -14.049 1.00 79.31 92 PRO A N 1
ATOM 691 C CA . PRO A 1 92 ? -5.285 -2.739 -12.662 1.00 79.31 92 PRO A CA 1
ATOM 692 C C . PRO A 1 92 ? -4.373 -3.966 -12.526 1.00 79.31 92 PRO A C 1
ATOM 694 O O . PRO A 1 92 ? -3.882 -4.241 -11.433 1.00 79.31 92 PRO A O 1
ATOM 697 N N . THR A 1 93 ? -4.123 -4.715 -13.602 1.00 80.50 93 THR A N 1
ATOM 698 C CA . THR A 1 93 ? -3.169 -5.834 -13.590 1.00 80.50 93 THR A CA 1
ATOM 699 C C . THR A 1 93 ? -1.730 -5.388 -13.841 1.00 80.50 93 THR A C 1
ATOM 701 O O . THR A 1 93 ? -0.802 -6.146 -13.567 1.00 80.50 93 THR A O 1
ATOM 704 N N . CYS A 1 94 ? -1.538 -4.150 -14.311 1.00 80.62 94 CYS A N 1
ATOM 705 C CA . CYS A 1 94 ? -0.235 -3.545 -14.584 1.00 80.62 94 CYS A CA 1
ATOM 706 C C . CYS A 1 94 ? 0.619 -4.308 -15.596 1.00 80.62 94 CYS A C 1
ATOM 708 O O . CYS A 1 94 ? 1.851 -4.301 -15.527 1.00 80.62 94 CYS A O 1
ATOM 710 N N . ILE A 1 95 ? -0.058 -4.965 -16.540 1.00 75.38 95 ILE A N 1
ATOM 711 C CA . ILE A 1 95 ? 0.560 -5.727 -17.625 1.00 75.38 95 ILE A CA 1
ATOM 712 C C . ILE A 1 95 ? 0.735 -4.834 -18.866 1.00 75.38 95 ILE A C 1
ATOM 714 O O . ILE A 1 95 ? 1.592 -5.111 -19.705 1.00 75.38 95 ILE A O 1
ATOM 718 N N . SER A 1 96 ? -0.040 -3.751 -18.989 1.00 71.38 96 SER A N 1
ATOM 719 C CA . SER A 1 96 ? 0.081 -2.777 -20.078 1.00 71.38 96 SER A CA 1
ATOM 720 C C . SER A 1 96 ? 0.939 -1.552 -19.733 1.00 71.38 96 SER A C 1
ATOM 722 O O . SER A 1 96 ? 1.169 -1.225 -18.567 1.00 71.38 96 SER A O 1
ATOM 724 N N . ASP A 1 97 ? 1.329 -0.810 -20.773 1.00 67.56 97 ASP A N 1
ATOM 725 C CA . ASP A 1 97 ? 1.882 0.541 -20.640 1.00 67.56 97 ASP A CA 1
ATOM 726 C C . ASP A 1 97 ? 0.911 1.447 -19.850 1.00 67.56 97 ASP A C 1
ATOM 728 O O . ASP A 1 97 ? -0.310 1.346 -20.007 1.00 67.56 97 ASP A O 1
ATOM 732 N N . GLY A 1 98 ? 1.445 2.331 -18.996 1.00 77.69 98 GLY A N 1
ATOM 733 C CA . GLY A 1 98 ? 0.656 3.279 -18.185 1.00 77.69 98 GLY A CA 1
ATOM 734 C C . GLY A 1 98 ? 0.762 3.106 -16.664 1.00 77.69 98 GLY A C 1
ATOM 735 O O . GLY A 1 98 ? 0.168 3.892 -15.919 1.00 77.69 98 GLY A O 1
ATOM 736 N N . SER A 1 99 ? 1.538 2.120 -16.205 1.00 89.44 99 SER A N 1
ATOM 737 C CA . SER A 1 99 ? 1.887 1.958 -14.791 1.00 89.44 99 SER A CA 1
ATOM 738 C C . SER A 1 99 ? 2.816 3.083 -14.330 1.00 89.44 99 SER A C 1
ATOM 740 O O . SER A 1 99 ? 3.841 3.378 -14.949 1.00 89.44 99 SER A O 1
ATOM 742 N N . ILE A 1 100 ? 2.464 3.722 -13.218 1.00 92.94 100 ILE A N 1
ATOM 743 C CA . ILE A 1 100 ? 3.326 4.708 -12.563 1.00 92.94 100 ILE A CA 1
ATOM 744 C C . ILE A 1 100 ? 4.444 3.999 -11.819 1.00 92.94 100 ILE A C 1
ATOM 746 O O . ILE A 1 100 ? 5.607 4.390 -11.936 1.00 92.94 100 ILE A O 1
ATOM 750 N N . ILE A 1 101 ? 4.076 2.948 -11.091 1.00 93.88 101 ILE A N 1
ATOM 751 C CA . ILE A 1 101 ? 4.984 1.999 -10.461 1.00 93.88 101 ILE A CA 1
ATOM 752 C C . ILE A 1 101 ? 4.383 0.600 -10.550 1.00 93.88 101 ILE A C 1
ATOM 754 O O . ILE A 1 101 ? 3.186 0.428 -10.352 1.00 93.88 101 ILE A O 1
ATOM 758 N N . ASN A 1 102 ? 5.228 -0.395 -10.778 1.00 94.81 102 ASN A N 1
ATOM 759 C CA . ASN A 1 102 ? 4.907 -1.811 -10.679 1.00 94.81 102 ASN A CA 1
ATOM 760 C C . ASN A 1 102 ? 6.083 -2.474 -9.964 1.00 94.81 102 ASN A C 1
ATOM 762 O O . ASN A 1 102 ? 7.189 -2.527 -10.509 1.00 94.81 102 ASN A O 1
ATOM 766 N N . GLN A 1 103 ? 5.868 -2.850 -8.707 1.00 96.12 103 GLN A N 1
ATOM 767 C CA . GLN A 1 103 ? 6.932 -3.157 -7.764 1.00 96.12 103 GLN A CA 1
ATOM 768 C C . GLN A 1 103 ? 6.648 -4.499 -7.080 1.00 96.12 103 GLN A C 1
ATOM 770 O O . GLN A 1 103 ? 5.654 -4.638 -6.367 1.00 96.12 103 GLN A O 1
ATOM 775 N N . ALA A 1 104 ? 7.538 -5.472 -7.269 1.00 97.06 104 ALA A N 1
ATOM 776 C CA . ALA A 1 104 ? 7.525 -6.750 -6.561 1.00 97.06 104 ALA A CA 1
ATOM 777 C C . ALA A 1 104 ? 8.041 -6.596 -5.131 1.00 97.06 104 ALA A C 1
ATOM 779 O O . ALA A 1 104 ? 8.808 -5.683 -4.826 1.00 97.06 104 ALA A O 1
ATOM 780 N N . GLY A 1 105 ? 7.687 -7.532 -4.260 1.00 97.88 105 GLY A N 1
ATOM 781 C CA . GLY A 1 105 ? 8.160 -7.552 -2.884 1.00 97.88 105 GLY A CA 1
ATOM 782 C C . GLY A 1 105 ? 7.425 -8.586 -2.033 1.00 97.88 105 GLY A C 1
ATOM 783 O O . GLY A 1 105 ? 6.819 -9.515 -2.556 1.00 97.88 105 GLY A O 1
ATOM 784 N N . PRO A 1 106 ? 7.455 -8.456 -0.701 1.00 98.25 106 PRO A N 1
ATOM 785 C CA . PRO A 1 106 ? 6.622 -9.285 0.164 1.00 98.25 106 PRO A CA 1
ATOM 786 C C . PRO A 1 106 ? 5.130 -8.981 -0.043 1.00 98.25 106 PRO A C 1
ATOM 788 O O . PRO A 1 106 ? 4.755 -7.895 -0.490 1.00 98.25 106 PRO A O 1
ATOM 791 N N . GLN A 1 107 ? 4.258 -9.923 0.322 1.00 98.38 107 GLN A N 1
ATOM 792 C CA . GLN A 1 107 ? 2.820 -9.662 0.375 1.00 98.38 107 GLN A CA 1
ATOM 793 C C . GLN A 1 107 ? 2.513 -8.639 1.479 1.00 98.38 107 GLN A C 1
ATOM 795 O O . GLN A 1 107 ? 2.890 -8.812 2.639 1.00 98.38 107 GLN A O 1
ATOM 800 N N . LEU A 1 108 ? 1.820 -7.561 1.112 1.00 98.56 108 LEU A N 1
ATOM 801 C CA . LEU A 1 108 ? 1.613 -6.386 1.973 1.00 98.56 108 LEU A CA 1
ATOM 802 C C . LEU A 1 108 ? 0.366 -6.482 2.861 1.00 98.56 108 LEU A C 1
ATOM 804 O O . LEU A 1 108 ? -0.027 -5.511 3.506 1.00 98.56 108 LEU A O 1
ATOM 808 N N . TYR A 1 109 ? -0.280 -7.642 2.877 1.00 98.38 109 TYR A N 1
ATOM 809 C CA . TYR A 1 109 ? -1.517 -7.883 3.601 1.00 98.38 109 TYR A CA 1
ATOM 810 C C . TYR A 1 109 ? -1.624 -9.339 4.047 1.00 98.38 109 TYR A C 1
ATOM 812 O O . TYR A 1 109 ? -0.908 -10.221 3.578 1.00 98.38 109 TYR A O 1
ATOM 820 N N . THR A 1 110 ? -2.560 -9.581 4.953 1.00 97.69 110 THR A N 1
ATOM 821 C CA . THR A 1 110 ? -3.008 -10.903 5.394 1.00 97.69 110 THR A CA 1
ATOM 822 C C . THR A 1 110 ? -4.507 -11.055 5.134 1.00 97.69 110 THR A C 1
ATOM 824 O O . THR A 1 110 ? -5.189 -10.083 4.802 1.00 97.69 110 THR A O 1
ATOM 827 N N . GLY A 1 111 ? -5.032 -12.270 5.293 1.00 96.62 111 GLY A N 1
ATOM 828 C CA . GLY A 1 111 ? -6.421 -12.583 4.953 1.00 96.62 111 GLY A CA 1
ATOM 829 C C . GLY A 1 111 ? -6.594 -12.915 3.471 1.00 96.62 111 GLY A C 1
ATOM 830 O O . GLY A 1 111 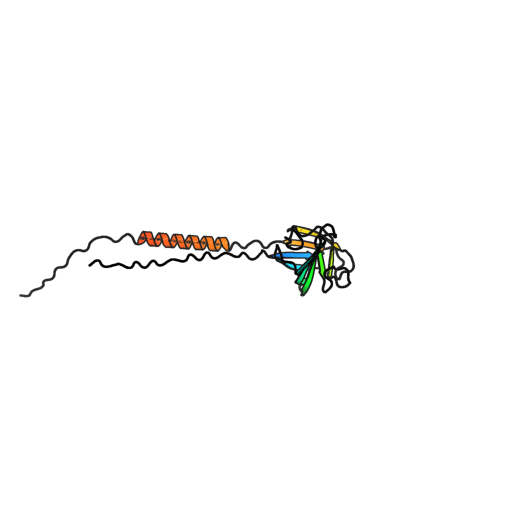? -5.619 -13.146 2.762 1.00 96.62 111 GLY A O 1
ATOM 831 N N . SER A 1 112 ? -7.847 -12.990 3.028 1.00 97.06 112 SER A N 1
ATOM 832 C CA . SER A 1 112 ? -8.200 -13.234 1.624 1.00 97.06 112 SER A CA 1
ATOM 833 C C . SER A 1 112 ? -8.245 -11.937 0.829 1.00 97.06 112 SER A C 1
ATOM 835 O O . SER A 1 112 ? -8.529 -10.884 1.398 1.00 97.06 112 SER A O 1
ATOM 837 N N . GLU A 1 113 ? -8.142 -12.026 -0.492 1.00 97.75 113 GLU A N 1
ATOM 838 C CA . GLU A 1 113 ? -8.212 -10.869 -1.389 1.00 97.75 113 GLU A CA 1
ATOM 839 C C . GLU A 1 113 ? -9.548 -10.121 -1.286 1.00 97.75 113 GLU A C 1
ATOM 841 O O . GLU A 1 113 ? -9.574 -8.928 -1.531 1.00 97.75 113 GLU A O 1
ATOM 846 N N . ALA A 1 114 ? -10.639 -10.777 -0.870 1.00 97.56 114 ALA A N 1
ATOM 847 C CA . ALA A 1 114 ? -11.947 -10.142 -0.659 1.00 97.56 114 ALA A CA 1
ATOM 848 C C . ALA A 1 114 ? -12.079 -9.372 0.672 1.00 97.56 114 ALA A C 1
ATOM 850 O O . ALA A 1 114 ? -12.972 -8.538 0.819 1.00 97.56 114 ALA A O 1
ATOM 851 N N . VAL A 1 115 ? -11.235 -9.682 1.663 1.00 96.50 115 VAL A N 1
ATOM 852 C CA . VAL A 1 115 ? -11.259 -9.072 3.006 1.00 96.50 115 VAL A CA 1
ATOM 853 C C . VAL A 1 115 ? -9.817 -8.935 3.527 1.00 96.50 115 VAL A C 1
ATOM 855 O O . VAL A 1 115 ? -9.446 -9.584 4.515 1.00 96.50 115 VAL A O 1
ATOM 858 N N . PRO A 1 116 ? -8.960 -8.165 2.834 1.00 97.94 116 PRO A N 1
ATOM 859 C CA . PRO A 1 116 ? -7.554 -8.060 3.189 1.00 97.94 116 PRO A CA 1
ATOM 860 C C . PRO A 1 116 ? -7.377 -7.221 4.457 1.00 97.94 116 PRO A C 1
ATOM 862 O O . PRO A 1 116 ? -8.200 -6.368 4.783 1.00 97.94 116 PRO A O 1
ATOM 865 N N . THR A 1 117 ? -6.283 -7.446 5.180 1.00 97.31 117 THR A N 1
ATOM 866 C CA . THR A 1 117 ? -5.812 -6.562 6.258 1.00 97.31 117 THR A CA 1
ATOM 867 C C . THR A 1 117 ? -4.351 -6.226 6.028 1.00 97.31 117 THR A C 1
ATOM 869 O O . THR A 1 117 ? -3.532 -7.142 5.933 1.00 97.31 117 THR A O 1
ATOM 872 N N . PHE A 1 118 ? -4.014 -4.940 5.941 1.00 97.94 118 PHE A N 1
ATOM 873 C CA . PHE A 1 118 ? -2.651 -4.507 5.640 1.00 97.94 118 PHE A CA 1
ATOM 874 C C . PHE A 1 118 ? -1.658 -4.862 6.751 1.00 97.94 118 PHE A C 1
ATOM 876 O O . PHE A 1 118 ? -1.945 -4.762 7.946 1.00 97.94 118 PHE A O 1
ATOM 883 N N . SER A 1 119 ? -0.462 -5.273 6.338 1.00 97.75 119 SER A N 1
ATOM 884 C CA . SER A 1 119 ? 0.665 -5.544 7.225 1.00 97.75 119 SER A CA 1
ATOM 885 C C . SER A 1 119 ? 1.449 -4.252 7.442 1.00 97.75 119 SER A C 1
ATOM 887 O O . SER A 1 119 ? 2.041 -3.721 6.508 1.00 97.75 119 SER A O 1
ATOM 889 N N . LEU A 1 120 ? 1.477 -3.742 8.673 1.00 97.38 120 LEU A N 1
ATOM 890 C CA . LEU A 1 120 ? 2.259 -2.548 9.010 1.00 97.38 120 LEU A CA 1
ATOM 891 C C . LEU A 1 120 ? 3.764 -2.844 8.970 1.00 97.38 120 LEU A C 1
ATOM 893 O O . LEU A 1 120 ? 4.196 -3.934 9.353 1.00 97.38 120 LEU A O 1
ATOM 897 N N . GLY A 1 121 ? 4.570 -1.860 8.572 1.00 97.69 121 GLY A N 1
ATOM 898 C CA . GLY A 1 121 ? 6.026 -1.989 8.554 1.00 97.69 121 GLY A CA 1
ATOM 899 C C . GLY A 1 121 ? 6.700 -1.252 7.404 1.00 97.69 121 GLY A C 1
ATOM 900 O O . GLY A 1 121 ? 6.106 -0.397 6.750 1.00 97.69 121 GLY A O 1
ATOM 901 N N . THR A 1 122 ? 7.964 -1.600 7.175 1.00 98.56 122 THR A N 1
ATOM 902 C CA . THR A 1 122 ? 8.775 -1.084 6.070 1.00 98.56 122 THR A CA 1
ATOM 903 C C . THR A 1 122 ? 9.164 -2.232 5.151 1.00 98.56 122 THR A C 1
ATOM 905 O O . THR A 1 122 ? 9.681 -3.250 5.612 1.00 98.56 122 THR A O 1
ATOM 908 N N . PHE A 1 123 ? 8.938 -2.057 3.854 1.00 98.62 123 PHE A N 1
ATOM 909 C CA . PHE A 1 123 ? 9.115 -3.081 2.834 1.00 98.62 123 PHE A CA 1
ATOM 910 C C . PHE A 1 123 ? 10.008 -2.549 1.716 1.00 98.62 123 PHE A C 1
ATOM 912 O O . PHE A 1 123 ? 9.772 -1.465 1.183 1.00 98.62 123 PHE A O 1
ATOM 919 N N . SER A 1 124 ? 11.033 -3.316 1.356 1.00 98.31 124 SER A N 1
ATOM 920 C CA . SER A 1 124 ? 11.822 -3.062 0.151 1.00 98.31 124 SER A CA 1
ATOM 921 C C . SER A 1 124 ? 11.097 -3.662 -1.042 1.00 98.31 124 SER A C 1
ATOM 923 O O . SER A 1 124 ? 10.757 -4.847 -1.016 1.00 98.31 124 SER A O 1
ATOM 925 N N . LEU A 1 125 ? 10.857 -2.845 -2.061 1.00 98.19 125 LEU A N 1
ATOM 926 C CA . LEU A 1 125 ? 10.189 -3.250 -3.284 1.00 98.19 125 LEU A CA 1
ATOM 927 C C . LEU A 1 125 ? 11.135 -3.102 -4.478 1.00 98.19 125 LEU A C 1
ATOM 929 O O . LEU A 1 125 ? 11.982 -2.208 -4.501 1.00 98.19 125 LEU A O 1
ATOM 933 N N . THR A 1 126 ? 10.990 -3.991 -5.452 1.00 97.44 126 THR A N 1
ATOM 934 C CA . THR A 1 126 ? 11.839 -4.060 -6.643 1.00 97.44 126 THR A CA 1
ATOM 935 C C . THR A 1 126 ? 11.026 -3.767 -7.888 1.00 97.44 126 THR A C 1
ATOM 937 O O . THR A 1 126 ? 9.983 -4.383 -8.115 1.00 97.44 126 THR A O 1
ATOM 940 N N . ASN A 1 127 ? 11.527 -2.870 -8.729 1.00 95.12 127 ASN A N 1
ATOM 941 C CA . ASN A 1 127 ? 10.868 -2.502 -9.969 1.00 95.12 127 ASN A CA 1
ATOM 942 C C . ASN A 1 127 ? 10.754 -3.709 -10.922 1.00 95.12 127 ASN A C 1
ATOM 944 O O . ASN A 1 127 ? 11.752 -4.348 -11.258 1.00 95.12 127 ASN A O 1
ATOM 948 N N . LEU A 1 128 ? 9.542 -3.988 -11.407 1.00 91.00 128 LEU A N 1
ATOM 949 C CA . LEU A 1 128 ? 9.266 -5.068 -12.358 1.00 91.00 128 LEU A CA 1
ATOM 950 C C . LEU A 1 128 ? 9.313 -4.653 -13.837 1.00 91.00 128 LEU A C 1
ATOM 952 O O . LEU A 1 128 ? 9.133 -5.510 -14.702 1.00 91.00 128 LEU A O 1
ATOM 956 N N . GLY A 1 129 ? 9.583 -3.386 -14.173 1.00 81.62 129 GLY A N 1
ATOM 957 C CA . GLY A 1 129 ? 9.836 -3.011 -15.567 1.00 81.62 129 GLY A CA 1
ATOM 958 C C . GLY A 1 129 ? 9.459 -1.584 -15.951 1.00 81.62 129 GLY A C 1
ATOM 959 O O . GLY A 1 129 ? 9.916 -0.618 -15.337 1.00 81.62 129 GLY A O 1
ATOM 960 N N . VAL A 1 130 ? 8.711 -1.466 -17.057 1.00 77.19 130 VAL A N 1
ATOM 961 C CA . VAL A 1 130 ? 8.422 -0.195 -17.738 1.00 77.19 130 VAL A CA 1
ATOM 962 C C . VAL A 1 130 ? 7.362 0.579 -16.964 1.00 77.19 130 VAL A C 1
ATOM 964 O O . VAL A 1 130 ? 6.164 0.370 -17.120 1.00 77.19 130 VAL A O 1
ATOM 967 N N . ASN A 1 131 ? 7.846 1.483 -16.125 1.00 87.00 131 ASN A N 1
ATOM 968 C CA . ASN A 1 131 ? 7.057 2.348 -15.267 1.00 87.00 131 ASN A CA 1
ATOM 969 C C . ASN A 1 131 ? 7.464 3.803 -15.493 1.00 87.00 131 ASN A C 1
ATOM 971 O O . ASN A 1 131 ? 8.592 4.074 -15.915 1.00 87.00 131 ASN A O 1
ATOM 975 N N . THR A 1 132 ? 6.583 4.743 -15.146 1.00 89.38 132 THR A N 1
ATOM 976 C CA . THR A 1 132 ? 6.952 6.168 -15.075 1.00 89.38 132 THR A CA 1
ATOM 977 C C . THR A 1 132 ? 8.147 6.377 -14.143 1.00 89.38 132 THR A C 1
ATOM 979 O O . THR A 1 132 ? 9.077 7.106 -14.489 1.00 89.38 132 THR A O 1
ATOM 982 N N . PHE A 1 133 ? 8.156 5.701 -12.989 1.00 90.75 133 PHE A N 1
ATOM 983 C CA . PHE A 1 133 ? 9.308 5.656 -12.090 1.00 90.75 133 PHE A CA 1
ATOM 984 C C . PHE A 1 133 ? 10.001 4.297 -12.178 1.00 90.75 133 PHE A C 1
ATOM 986 O O . PHE A 1 133 ? 9.422 3.269 -11.832 1.00 90.75 133 PHE A O 1
ATOM 993 N N . SER A 1 134 ? 11.257 4.299 -12.625 1.00 89.81 134 SER A N 1
ATOM 994 C CA . SER A 1 134 ? 12.042 3.082 -12.863 1.00 89.81 134 SER A CA 1
ATOM 995 C C . SER A 1 134 ? 12.920 2.642 -11.684 1.00 89.81 134 SER A C 1
ATOM 997 O O . SER A 1 134 ? 13.604 1.622 -11.788 1.00 89.81 134 SER A O 1
ATOM 999 N N . SER A 1 135 ? 12.913 3.392 -10.580 1.00 94.94 135 SER A N 1
ATOM 1000 C CA . SER A 1 135 ? 13.650 3.070 -9.356 1.00 94.94 135 SER A CA 1
ATOM 1001 C C . SER A 1 135 ? 12.963 1.974 -8.537 1.00 94.94 135 SER A C 1
ATOM 1003 O O . SER A 1 135 ? 11.743 1.807 -8.593 1.00 94.94 135 SER A O 1
ATOM 1005 N N . ASP A 1 136 ? 13.747 1.292 -7.707 1.00 97.25 136 ASP A N 1
ATOM 1006 C CA . ASP A 1 136 ? 13.234 0.515 -6.578 1.00 97.25 136 ASP A CA 1
A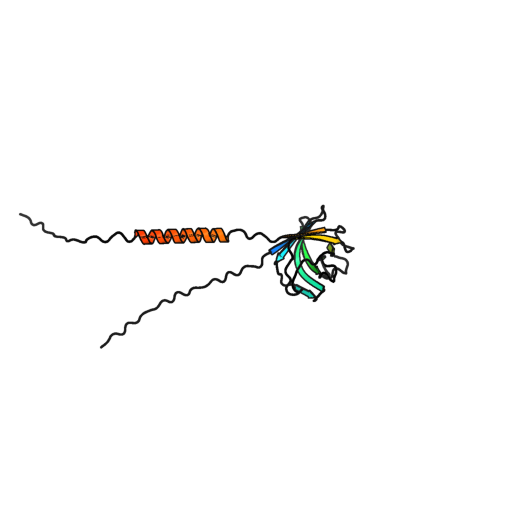TOM 1007 C C . ASP A 1 136 ? 12.705 1.463 -5.493 1.00 97.25 136 ASP A C 1
ATOM 1009 O O . ASP A 1 136 ? 13.295 2.517 -5.234 1.00 97.25 136 ASP A O 1
ATOM 1013 N N . PHE A 1 137 ? 11.608 1.085 -4.838 1.00 98.19 137 PHE A N 1
ATOM 1014 C CA . PHE A 1 137 ? 10.992 1.891 -3.784 1.00 98.19 137 PHE A CA 1
ATOM 1015 C C . PHE A 1 137 ? 11.066 1.203 -2.422 1.00 98.19 137 PHE A C 1
ATOM 1017 O O . PHE A 1 137 ? 10.928 -0.010 -2.289 1.00 98.19 137 PHE A O 1
ATOM 1024 N N . THR A 1 138 ? 11.211 2.005 -1.372 1.00 98.56 138 THR A N 1
ATOM 1025 C CA . THR A 1 138 ? 10.907 1.587 -0.001 1.00 98.56 138 THR A CA 1
ATOM 1026 C C . THR A 1 138 ? 9.500 2.047 0.346 1.00 98.56 138 THR A C 1
ATOM 1028 O O . THR A 1 138 ? 9.214 3.241 0.266 1.00 98.56 138 THR A O 1
ATOM 1031 N N . LEU A 1 139 ? 8.635 1.113 0.734 1.00 98.62 139 LEU A N 1
ATOM 1032 C CA . LEU A 1 139 ? 7.285 1.384 1.217 1.00 98.62 139 LEU A CA 1
ATOM 1033 C C . LEU A 1 139 ? 7.254 1.359 2.744 1.00 98.62 139 LEU A C 1
ATOM 1035 O O . LEU A 1 139 ? 7.702 0.400 3.362 1.00 98.62 139 LEU A O 1
ATOM 1039 N N . GLU A 1 140 ? 6.650 2.374 3.344 1.00 98.56 140 GLU A N 1
ATOM 1040 C CA . GLU A 1 140 ? 6.303 2.427 4.759 1.00 98.56 140 GLU A CA 1
ATOM 1041 C C . GLU A 1 140 ? 4.775 2.428 4.908 1.00 98.56 140 GLU A C 1
ATOM 1043 O O . GLU A 1 140 ? 4.100 3.282 4.329 1.00 98.56 140 GLU A O 1
ATOM 1048 N N . ILE A 1 141 ? 4.238 1.473 5.673 1.00 98.12 141 ILE A N 1
ATOM 1049 C CA . ILE A 1 141 ? 2.817 1.389 6.035 1.00 98.12 141 ILE A CA 1
ATOM 1050 C C . ILE A 1 141 ? 2.693 1.626 7.538 1.00 98.12 141 ILE A C 1
ATOM 1052 O O . ILE A 1 141 ? 3.218 0.853 8.347 1.00 98.12 141 ILE A O 1
ATOM 1056 N N . THR A 1 142 ? 1.978 2.683 7.918 1.00 96.50 142 THR A N 1
ATOM 1057 C CA . THR A 1 142 ? 1.775 3.069 9.320 1.00 96.50 142 THR A CA 1
ATOM 1058 C C . THR A 1 142 ? 0.302 3.242 9.633 1.00 96.50 142 THR A C 1
ATOM 1060 O O . THR A 1 142 ? -0.447 3.805 8.841 1.00 96.50 142 THR A O 1
ATOM 1063 N N . SER A 1 143 ? -0.108 2.815 10.825 1.00 91.81 143 SER A N 1
ATOM 1064 C CA . SER A 1 143 ? -1.437 3.139 11.332 1.00 91.81 143 SER A CA 1
ATOM 1065 C C . SER A 1 143 ? -1.367 4.430 12.153 1.00 91.81 143 SER A C 1
ATOM 1067 O O . SER A 1 143 ? -0.444 4.579 12.965 1.00 91.81 143 SER A O 1
ATOM 1069 N N . PRO A 1 144 ? -2.295 5.384 11.974 1.00 81.12 144 PRO A N 1
ATOM 1070 C CA . PRO A 1 144 ? -2.374 6.570 12.799 1.00 81.12 144 PRO A CA 1
ATOM 1071 C C . PRO A 1 144 ? -2.620 6.126 14.234 1.00 81.12 144 PRO A C 1
ATOM 1073 O O . PRO A 1 144 ? -3.551 5.380 14.540 1.00 81.12 144 PRO A O 1
ATOM 1076 N N . ILE A 1 145 ? -1.753 6.590 15.125 1.00 74.44 145 ILE A N 1
ATOM 1077 C CA . ILE A 1 145 ? -1.881 6.338 16.554 1.00 74.44 145 ILE A CA 1
ATOM 1078 C C . ILE A 1 145 ? -3.214 6.960 16.993 1.00 74.44 145 ILE A C 1
ATOM 1080 O O . ILE A 1 145 ? -3.389 8.164 16.791 1.00 74.44 145 ILE A O 1
ATOM 1084 N N . PRO A 1 146 ? -4.157 6.195 17.579 1.00 60.78 146 PRO A N 1
ATOM 1085 C CA . PRO A 1 146 ? -5.419 6.754 18.035 1.00 60.78 146 PRO A CA 1
ATOM 1086 C C . PRO A 1 146 ? -5.145 7.900 19.004 1.00 60.78 146 PRO A C 1
ATOM 1088 O O . PRO A 1 146 ? -4.570 7.694 20.078 1.00 60.78 146 PRO A O 1
ATOM 1091 N N . GLU A 1 147 ? -5.528 9.116 18.618 1.00 61.59 147 GLU A N 1
ATOM 1092 C CA . GLU A 1 147 ? -5.355 10.262 19.496 1.00 61.59 147 GLU A CA 1
ATOM 1093 C C . GLU A 1 147 ? -6.168 10.027 20.784 1.00 61.59 147 GLU A C 1
ATOM 1095 O O . GLU A 1 147 ? -7.314 9.567 20.721 1.00 61.59 147 GLU A O 1
ATOM 1100 N N . PRO A 1 148 ? -5.606 10.319 21.970 1.00 58.53 148 PRO A N 1
ATOM 1101 C CA . PRO A 1 148 ? -6.160 9.977 23.284 1.00 58.53 148 PRO A CA 1
ATOM 1102 C C . PRO A 1 148 ? -7.459 10.720 23.662 1.00 58.53 148 PRO A C 1
ATOM 1104 O O . PRO A 1 148 ? -7.767 10.891 24.839 1.00 58.53 148 PRO A O 1
ATOM 1107 N N . SER A 1 149 ? -8.283 11.126 22.703 1.00 59.06 149 SER A N 1
ATOM 1108 C CA . SER A 1 149 ? -9.603 11.740 22.885 1.00 59.06 149 SER A CA 1
ATOM 1109 C C . SER A 1 149 ? -10.521 10.921 23.808 1.00 59.06 149 SER A C 1
ATOM 1111 O O . SER A 1 149 ? -11.316 11.487 24.561 1.00 59.06 149 SER A O 1
ATOM 1113 N N . SER A 1 150 ? -10.335 9.600 23.868 1.00 57.22 150 SER A N 1
ATOM 1114 C CA . SER A 1 150 ? -10.977 8.718 24.854 1.00 57.22 150 SER A CA 1
ATOM 1115 C C . SER A 1 150 ? -10.555 9.008 26.306 1.0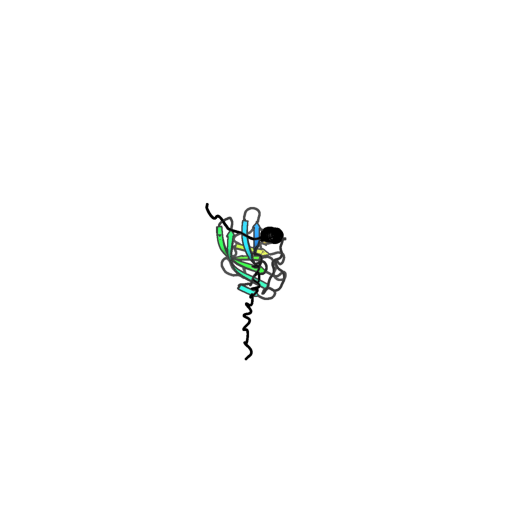0 57.22 150 SER A C 1
ATOM 1117 O O . SER A 1 150 ? -11.392 8.956 27.206 1.00 57.22 150 SER A O 1
ATOM 1119 N N . LEU A 1 151 ? -9.291 9.371 26.564 1.00 61.91 151 LEU A N 1
ATOM 1120 C CA . LEU A 1 151 ? -8.811 9.787 27.894 1.00 61.91 151 LEU A CA 1
ATOM 1121 C C . LEU A 1 151 ? -9.379 11.149 28.308 1.00 61.91 151 LEU A C 1
ATOM 1123 O O . LEU A 1 151 ? -9.657 11.379 29.488 1.00 61.91 151 LEU A O 1
ATOM 1127 N N . LEU A 1 152 ? -9.596 12.050 27.353 1.00 64.31 152 LEU A N 1
ATOM 1128 C CA . LEU A 1 152 ? -10.230 13.341 27.615 1.00 64.31 152 LEU A CA 1
ATOM 1129 C C . LEU A 1 152 ? -11.731 13.197 27.911 1.00 64.31 152 LEU A C 1
ATOM 1131 O O . LEU A 1 152 ? -12.224 13.800 28.867 1.00 64.31 152 LEU A O 1
ATOM 1135 N N . MET A 1 153 ? -12.454 12.341 27.181 1.00 69.06 153 MET A N 1
ATOM 1136 C CA . MET A 1 153 ? -13.846 12.011 27.528 1.00 69.06 153 MET A CA 1
ATOM 1137 C C . MET A 1 153 ? -13.958 11.281 28.877 1.00 69.06 153 MET A C 1
ATOM 1139 O O . MET A 1 153 ? -14.850 11.580 29.670 1.00 69.06 153 MET A O 1
ATOM 1143 N N . LEU A 1 154 ? -13.031 10.375 29.194 1.00 67.12 154 LEU A N 1
ATOM 1144 C CA . LEU A 1 154 ? -12.990 9.678 30.484 1.00 67.12 154 LEU A CA 1
ATOM 1145 C C . LEU A 1 154 ? -12.704 10.634 31.652 1.00 67.12 154 LEU A C 1
ATOM 1147 O O . LEU A 1 154 ? -13.373 10.576 32.687 1.00 67.12 154 LEU A O 1
ATOM 1151 N N . SER A 1 155 ? -11.733 11.535 31.488 1.00 72.25 155 SER A N 1
ATOM 1152 C CA . SER A 1 155 ? -11.372 12.498 32.535 1.00 72.25 155 SER A CA 1
ATOM 1153 C C . SER A 1 155 ? -12.492 13.509 32.794 1.00 72.25 155 SER A C 1
ATOM 1155 O O . SER A 1 155 ? -12.837 13.765 33.950 1.00 72.25 155 SER A O 1
ATOM 1157 N N . THR A 1 156 ? -13.135 14.025 31.748 1.00 72.69 156 THR A N 1
ATOM 1158 C CA . THR A 1 156 ? -14.279 14.945 31.884 1.00 72.69 156 THR A CA 1
ATOM 1159 C C . THR A 1 156 ? -15.528 14.253 32.438 1.00 72.69 156 THR A C 1
ATOM 1161 O O . THR A 1 156 ? -16.207 14.825 33.296 1.00 72.69 156 THR A O 1
ATOM 1164 N N . GLY A 1 157 ? -15.785 12.995 32.061 1.00 76.94 157 GLY A N 1
ATOM 1165 C CA . GLY A 1 157 ? -16.838 12.166 32.657 1.00 76.94 157 GLY A CA 1
ATOM 1166 C C . GLY A 1 157 ? -16.640 11.929 34.162 1.00 76.94 157 GLY A C 1
ATOM 1167 O O . GLY A 1 157 ? -17.577 12.092 34.949 1.00 76.94 157 GLY A O 1
ATOM 1168 N N . MET A 1 158 ? -15.412 11.627 34.598 1.00 75.88 158 MET A N 1
ATOM 1169 C CA . MET A 1 158 ? -15.077 11.452 36.021 1.00 75.88 158 MET A CA 1
ATOM 1170 C C . MET A 1 158 ? -15.220 12.744 36.832 1.00 75.88 158 MET A C 1
ATOM 1172 O O . MET A 1 158 ? -15.766 12.727 37.939 1.00 75.88 158 MET A O 1
ATOM 1176 N N . LEU A 1 159 ? -14.769 13.873 36.286 1.00 76.19 159 LEU A N 1
ATOM 1177 C CA . LEU A 1 159 ? -14.916 15.182 36.926 1.00 76.19 159 LEU A CA 1
ATOM 1178 C C . LEU A 1 159 ? -16.395 15.577 37.073 1.00 76.19 159 LEU A C 1
ATOM 1180 O O . LEU A 1 159 ? -16.796 16.074 38.131 1.00 76.19 159 LEU A O 1
ATOM 1184 N N . GLY A 1 160 ? -17.222 15.291 36.063 1.00 79.25 160 GLY A N 1
ATOM 1185 C CA . GLY A 1 160 ? -18.671 15.505 36.108 1.00 79.25 160 GLY A CA 1
ATOM 1186 C C . GLY A 1 160 ? -19.365 14.700 37.215 1.00 79.25 160 GLY A C 1
ATOM 1187 O O . GLY A 1 160 ? -20.144 15.255 37.997 1.00 79.25 160 GLY A O 1
ATOM 1188 N N . LEU A 1 161 ? -19.030 13.414 37.351 1.00 73.25 161 LEU A N 1
ATOM 1189 C CA . LEU A 1 161 ? -19.556 12.537 38.407 1.00 73.25 161 LEU A CA 1
ATOM 1190 C C . LEU A 1 161 ? -19.113 12.977 39.810 1.00 73.25 161 LEU A C 1
ATOM 1192 O O . LEU A 1 161 ? -19.937 13.058 40.726 1.00 73.25 161 LEU A O 1
ATOM 1196 N N . ALA A 1 162 ? -17.838 13.332 39.981 1.00 78.25 162 ALA A N 1
ATOM 1197 C CA . ALA A 1 162 ? -17.315 13.828 41.254 1.00 78.25 162 ALA A CA 1
ATOM 1198 C C . ALA A 1 162 ? -18.008 15.134 41.697 1.00 78.25 162 ALA A C 1
ATOM 1200 O O . ALA A 1 162 ? -18.314 15.317 42.881 1.00 78.25 162 ALA A O 1
ATOM 1201 N N . GLY A 1 163 ? -18.315 16.028 40.751 1.00 75.31 163 GLY A N 1
ATOM 1202 C CA . GLY A 1 163 ? -19.088 17.246 41.002 1.00 75.31 163 GLY A CA 1
ATOM 1203 C C . GLY A 1 163 ? -20.534 16.972 41.434 1.00 75.31 163 GLY A C 1
ATOM 1204 O O . GLY A 1 163 ? -21.031 17.607 42.371 1.00 75.31 163 GLY A O 1
ATOM 1205 N N . A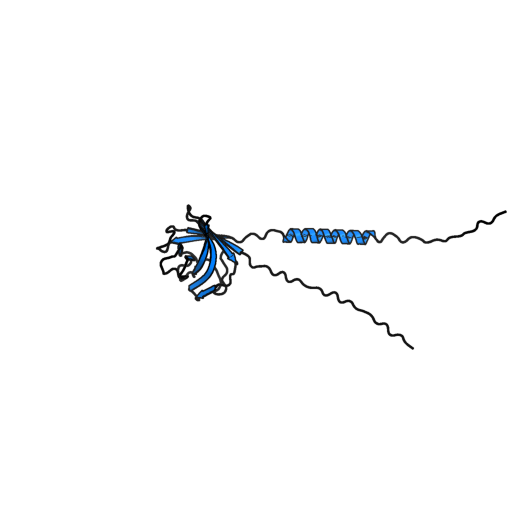LA A 1 164 ? -21.199 15.998 40.807 1.00 74.62 164 ALA A N 1
ATOM 1206 C CA . ALA A 1 164 ? -22.573 15.611 41.138 1.00 74.62 164 ALA A CA 1
ATOM 1207 C C . ALA A 1 164 ? -22.692 14.993 42.546 1.00 74.62 164 ALA A C 1
ATOM 1209 O O . ALA A 1 164 ? -23.593 15.355 43.310 1.00 74.62 164 ALA A O 1
ATOM 1210 N N . VAL A 1 165 ? -21.747 14.130 42.940 1.00 76.06 165 VAL A N 1
ATOM 1211 C CA . VAL A 1 165 ? -21.712 13.505 44.279 1.00 76.06 165 VAL A CA 1
ATOM 1212 C C . VAL A 1 165 ? -21.501 14.546 45.382 1.00 76.06 165 VAL A C 1
ATOM 1214 O O . VAL A 1 165 ? -22.214 14.537 46.389 1.00 76.06 165 VAL A O 1
ATOM 1217 N N . ARG A 1 166 ? -20.591 15.510 45.181 1.00 68.75 166 ARG A N 1
ATOM 1218 C CA . ARG A 1 166 ? -20.361 16.603 46.146 1.00 68.75 166 ARG A CA 1
ATOM 1219 C C . ARG A 1 166 ? -21.602 17.467 46.374 1.00 68.75 166 ARG A C 1
ATOM 1221 O O . ARG A 1 166 ? -21.816 17.934 47.491 1.00 68.75 166 ARG A O 1
ATOM 1228 N N . ARG A 1 167 ? -22.430 17.677 45.346 1.00 67.19 167 ARG A N 1
ATOM 1229 C CA . ARG A 1 167 ? -23.661 18.477 45.457 1.00 67.19 167 ARG A CA 1
ATOM 1230 C C . ARG A 1 167 ? -24.735 17.765 46.285 1.00 67.19 167 ARG A C 1
ATOM 1232 O O . ARG A 1 167 ? -25.394 18.406 47.096 1.00 67.19 167 ARG A O 1
ATOM 1239 N N . LYS A 1 168 ? -24.858 16.441 46.145 1.00 66.94 168 LYS A N 1
ATOM 1240 C CA . LYS A 1 168 ? -25.837 15.624 46.883 1.00 66.94 168 LYS A CA 1
ATOM 1241 C C . LYS A 1 168 ? -25.540 15.551 48.386 1.00 66.94 168 LYS A C 1
ATOM 1243 O O . LYS A 1 168 ? -26.464 15.595 49.188 1.00 66.94 168 LYS A O 1
ATOM 1248 N N . LEU A 1 169 ? -24.265 15.504 48.772 1.00 69.25 169 LEU A N 1
ATOM 1249 C CA . LEU A 1 169 ? -23.858 15.439 50.183 1.00 69.25 169 LEU A CA 1
ATOM 1250 C C . LEU A 1 169 ? -24.015 16.775 50.932 1.00 69.25 169 LEU A C 1
ATOM 1252 O O . LEU A 1 169 ? -24.159 16.777 52.149 1.00 69.25 169 LEU A O 1
ATOM 1256 N N . ARG A 1 170 ? -24.029 17.912 50.225 1.00 60.75 170 ARG A N 1
ATOM 1257 C CA . ARG A 1 170 ? -24.206 19.247 50.831 1.00 60.75 170 ARG A CA 1
ATOM 1258 C C . ARG A 1 170 ? -25.670 19.639 51.072 1.00 60.75 170 ARG A C 1
ATOM 1260 O O . ARG A 1 170 ? -25.916 20.559 51.838 1.00 60.75 170 ARG A O 1
ATOM 1267 N N . GLY A 1 171 ? -26.632 18.953 50.450 1.00 54.47 171 GLY A N 1
ATOM 1268 C CA . GLY A 1 171 ? -28.068 19.237 50.595 1.00 54.47 171 GLY A CA 1
ATOM 1269 C C . GLY A 1 171 ? -28.751 18.589 51.807 1.00 54.47 171 GLY A C 1
ATOM 1270 O O . GLY A 1 171 ? -29.949 18.773 51.981 1.00 54.47 171 GLY A O 1
ATOM 1271 N N . VAL A 1 172 ? -28.026 17.820 52.629 1.00 54.72 172 VAL A N 1
ATOM 1272 C CA . VAL A 1 172 ? -28.598 17.048 53.754 1.00 54.72 172 VAL A CA 1
ATOM 1273 C C . VAL A 1 172 ? -28.519 17.793 55.101 1.00 54.72 172 VAL A C 1
ATOM 1275 O O . VAL A 1 172 ? -29.106 17.352 56.083 1.00 54.72 172 VAL A O 1
ATOM 1278 N N . SER A 1 173 ? -27.896 18.974 55.164 1.00 53.12 173 SER A N 1
ATOM 1279 C CA . SER A 1 173 ? -27.817 19.766 56.402 1.00 53.12 173 SER A CA 1
ATOM 1280 C C . SER A 1 173 ? -28.797 20.941 56.410 1.00 53.12 173 SER A C 1
ATOM 1282 O O . SER A 1 173 ? -28.365 22.078 56.296 1.00 53.12 173 SER A O 1
ATOM 1284 N N . HIS A 1 174 ? -30.101 20.685 56.552 1.00 52.66 174 HIS A N 1
ATOM 1285 C CA . HIS A 1 174 ? -31.044 21.619 57.195 1.00 52.66 174 HIS A CA 1
ATOM 1286 C C . HIS A 1 174 ? -32.313 20.865 57.636 1.00 52.66 174 HIS A C 1
ATOM 1288 O O . HIS A 1 174 ? -33.319 20.828 56.933 1.00 52.66 174 HIS A O 1
ATOM 1294 N N . HIS A 1 175 ? -32.275 20.267 58.828 1.00 49.44 175 HIS A N 1
ATOM 1295 C CA . HIS A 1 175 ? -33.484 19.904 59.567 1.00 49.44 175 HIS A CA 1
ATOM 1296 C C . HIS A 1 175 ? -33.308 20.349 61.020 1.00 49.44 175 HIS A C 1
ATOM 1298 O O . HIS A 1 175 ? -32.530 19.757 61.764 1.00 49.44 175 HIS A O 1
ATOM 1304 N N . GLY A 1 176 ? -33.968 21.446 61.394 1.00 47.50 176 GLY A N 1
ATOM 1305 C CA . GLY A 1 176 ? -33.807 22.057 62.710 1.00 47.50 176 GLY A CA 1
ATOM 1306 C C . GLY A 1 176 ? -34.759 23.225 62.963 1.00 47.50 176 GLY A C 1
ATOM 1307 O O . GLY A 1 176 ? -34.341 24.370 62.906 1.00 47.50 176 GLY A O 1
ATOM 1308 N N . GLN A 1 177 ? -36.003 22.861 63.277 1.00 39.12 177 GLN A N 1
ATOM 1309 C CA . GLN A 1 177 ? -36.982 23.554 64.127 1.00 39.12 177 GLN A CA 1
ATOM 1310 C C . GLN A 1 177 ? -37.709 24.822 63.638 1.00 39.12 177 GLN A C 1
ATOM 1312 O O . GLN A 1 177 ? -37.208 25.939 63.616 1.00 39.12 177 GLN A O 1
ATOM 1317 N N . GLU A 1 178 ? -38.993 24.581 63.375 1.00 45.94 178 GLU A N 1
ATOM 1318 C CA . GLU A 1 178 ? -40.131 25.490 63.365 1.00 45.94 178 GLU A CA 1
ATOM 1319 C C . GLU A 1 178 ? -40.626 25.704 64.813 1.00 45.94 178 GLU A C 1
ATOM 1321 O O . GLU A 1 178 ? -41.012 24.742 65.474 1.00 45.94 178 GLU A O 1
ATOM 1326 N N . THR A 1 179 ? -40.648 26.946 65.315 1.00 47.62 179 THR A N 1
ATOM 1327 C CA . THR A 1 179 ? -41.401 27.318 66.531 1.00 47.62 179 THR A CA 1
ATOM 1328 C C . THR A 1 179 ? -42.033 28.706 66.403 1.00 47.62 179 THR A C 1
ATOM 1330 O O . THR A 1 179 ? -41.356 29.725 66.487 1.00 47.62 179 THR A O 1
ATOM 1333 N N . GLN A 1 180 ? -43.353 28.679 66.204 1.00 46.06 180 GLN A N 1
ATOM 1334 C CA . GLN A 1 180 ? -44.409 29.452 66.879 1.00 46.06 180 GLN A CA 1
ATOM 1335 C C . GLN A 1 180 ? -44.297 30.985 67.047 1.00 46.06 180 GLN A C 1
ATOM 1337 O O . GLN A 1 180 ? -43.510 31.522 67.818 1.00 46.06 180 GLN A O 1
ATOM 1342 N N . SER A 1 181 ? -45.266 31.655 66.410 1.00 54.62 181 SER A N 1
ATOM 1343 C CA . SER A 1 181 ? -45.767 33.015 66.674 1.00 54.62 181 SER A CA 1
ATOM 1344 C C . SER A 1 181 ? -46.353 33.178 68.092 1.00 54.62 181 SER A C 1
ATOM 1346 O O . SER A 1 181 ? -46.884 32.212 68.646 1.00 54.62 181 SER A O 1
ATOM 1348 N N . PRO A 1 182 ? -46.381 34.413 68.636 1.00 56.38 182 PRO A N 1
ATOM 1349 C CA . PRO A 1 182 ? -47.699 35.019 68.876 1.00 56.38 182 PRO A CA 1
ATOM 1350 C C . PRO A 1 182 ? -47.774 36.534 68.568 1.00 56.38 182 PRO A C 1
ATOM 1352 O O . PRO A 1 182 ? -46.781 37.250 68.698 1.00 56.38 182 PRO A O 1
ATOM 1355 N N . PRO A 1 183 ? -48.969 37.071 68.243 1.00 65.00 183 PRO A N 1
ATOM 1356 C CA . PRO A 1 183 ? -49.245 38.503 68.242 1.00 65.00 183 PRO A CA 1
ATOM 1357 C C . PRO A 1 183 ? -50.002 38.923 69.514 1.00 65.00 183 PRO A C 1
ATOM 1359 O O . PRO A 1 183 ? -50.822 38.157 70.022 1.00 65.00 183 PRO A O 1
ATOM 1362 N N . LYS A 1 184 ? -49.792 40.164 69.979 1.00 50.16 184 LYS A N 1
ATOM 1363 C CA . LYS A 1 184 ? -50.825 41.057 70.554 1.00 50.16 184 LYS A CA 1
ATOM 1364 C C . LYS A 1 184 ? -50.199 42.368 71.039 1.00 50.16 184 LYS A C 1
ATOM 1366 O O . LYS A 1 184 ? -49.579 42.419 72.093 1.00 50.16 184 LYS A O 1
ATOM 1371 N N . GLY A 1 185 ? -50.441 43.439 70.287 1.00 54.19 185 GLY A N 1
ATOM 1372 C CA . GLY A 1 185 ? -50.438 44.802 70.809 1.00 54.19 185 GLY A CA 1
ATOM 1373 C C . GLY A 1 185 ? -51.884 45.240 71.040 1.00 54.19 185 GLY A C 1
ATOM 1374 O O . GLY A 1 185 ? -52.702 45.152 70.124 1.00 54.19 185 GLY A O 1
ATOM 1375 N N . ARG A 1 186 ? -52.215 45.687 72.256 1.00 56.41 186 ARG A N 1
ATOM 1376 C CA . ARG A 1 186 ? -53.452 46.422 72.550 1.00 56.41 186 ARG A CA 1
ATOM 1377 C C . ARG A 1 186 ? -53.176 47.499 73.603 1.00 56.41 186 ARG A C 1
ATOM 1379 O O . ARG A 1 186 ? -53.027 47.194 74.776 1.00 56.41 186 ARG A O 1
ATOM 1386 N N . ILE A 1 187 ? -53.054 48.719 73.088 1.00 59.97 187 ILE A N 1
ATOM 1387 C CA . ILE A 1 187 ? -53.473 50.030 73.609 1.00 59.97 187 ILE A CA 1
ATOM 1388 C C . ILE A 1 187 ? -54.104 50.052 75.013 1.00 59.97 187 ILE A C 1
ATOM 1390 O O . ILE A 1 187 ? -55.148 49.432 75.220 1.00 59.97 187 ILE A O 1
ATOM 1394 N N . HIS A 1 188 ? -53.525 50.880 75.885 1.00 54.75 188 HIS A N 1
ATOM 1395 C CA . HIS A 1 188 ? -54.213 51.942 76.623 1.00 54.75 188 HIS A CA 1
ATOM 1396 C C . HIS A 1 188 ? -53.264 53.129 76.790 1.00 54.75 188 HIS A C 1
ATOM 1398 O O . HIS A 1 188 ? -52.055 52.872 76.988 1.00 54.75 188 HIS A O 1
#

InterPro domains:
  IPR013424 PEP-CTERM protein-sorting domain [PF07589] (144-167)
  IPR013424 PEP-CTERM protein-sorting domain [TIGR02595] (145-168)

Sequence (188 aa):
MKLRTLLLVTAFSCSTAAVSFASPIDNFKLTDGTNVITFSLPSSPTPDQNVDLFLFTMNNVAVDVNGTPENYFISFFTESNFGGLCITTGDPTCISDGSIINQAGPQLYTGSEAVPTFSLGTFSLTNLGVNTFSSDFTLEITSPIPEPSSLLMLSTGMLGLAGAVRRKLRGVSHHGQETQSPPKGRIH

Radius of gyration: 33.08 Å; chains: 1; bounding box: 82×68×97 Å